Protein AF-A0A3N6ABC3-F1 (afdb_monomer)

Nearest PDB structures (foldseek):
  8gq9-assembly1_A  TM=9.127E-01  e=6.241E-22  Streptomyces sp.
  8itg-assembly1_A  TM=8.929E-01  e=2.578E-22  Streptomyces griseorubiginosus
  8ith-assembly1_A  TM=9.129E-01  e=1.146E-21  Streptomyces griseorubiginosus
  8gqb-assembly1_A  TM=9.131E-01  e=3.461E-21  Streptomyces sp.
  2qpu-assembly3_C  TM=3.290E-01  e=7.929E+00  Hordeum vulgare

Secondary structure (DSSP, 8-state):
------PPP--------------------PPPP------EEEEEEE---S--GGGTT-HHHHHHHHHHHHSSEEEEEE-SEES-TTT--S---SS-SSS--EE-HHHHHHHHHHT--EEE--STTTTTTHHHHHHHHHHHHHHTT-EEESEESSHHHHHS-EEEEETTEEEEEEEEESS--GGGB-B--BTTBPPBPEE-B--EEEEEEE-HHHHHHHHHHHHHTT----SSTTS-EEETTEEEEE-SSSEEEEEE-HHHHHHHHHHHHHHTTT-SEEEEEEE----SSSSTTSPPPHHHHHHHHHHH-

Structure (mmCIF, N/CA/C/O backbone):
data_AF-A0A3N6ABC3-F1
#
_entry.id   AF-A0A3N6ABC3-F1
#
loop_
_atom_site.group_PDB
_atom_site.id
_atom_site.type_symbol
_atom_site.label_atom_id
_atom_site.label_alt_id
_atom_site.label_comp_id
_atom_site.label_asym_id
_atom_site.label_entity_id
_atom_site.label_seq_id
_atom_site.pdbx_PDB_ins_code
_atom_site.Cartn_x
_atom_site.Cartn_y
_atom_site.Cartn_z
_atom_site.occupancy
_atom_site.B_iso_or_equiv
_atom_site.auth_seq_id
_atom_site.auth_comp_id
_atom_site.auth_asym_id
_atom_site.auth_atom_id
_atom_site.pdbx_PDB_model_num
ATOM 1 N N . MET A 1 1 ? -43.157 -60.983 -22.845 1.00 42.88 1 MET A N 1
ATOM 2 C CA . MET A 1 1 ? -42.918 -60.357 -21.527 1.00 42.88 1 MET A CA 1
ATOM 3 C C . MET A 1 1 ? -42.485 -58.918 -21.755 1.00 42.88 1 MET A C 1
ATOM 5 O O . MET A 1 1 ? -41.326 -58.662 -22.040 1.00 42.88 1 MET A O 1
ATOM 9 N N . THR A 1 2 ? -43.443 -57.999 -21.740 1.00 34.84 2 THR A N 1
ATOM 10 C CA . THR A 1 2 ? -43.264 -56.562 -21.980 1.00 34.84 2 THR A CA 1
ATOM 11 C C . THR A 1 2 ? -43.444 -55.840 -20.648 1.00 34.84 2 THR A C 1
ATOM 13 O O . THR A 1 2 ? -44.557 -55.722 -20.146 1.00 34.84 2 THR A O 1
ATOM 16 N N . THR A 1 3 ? -42.350 -55.396 -20.033 1.00 40.00 3 THR A N 1
ATOM 17 C CA . THR A 1 3 ? -42.394 -54.604 -18.796 1.00 40.00 3 THR A CA 1
ATOM 18 C C . THR A 1 3 ? -42.600 -53.131 -19.138 1.00 40.00 3 THR A C 1
ATOM 20 O O . THR A 1 3 ? -41.698 -52.488 -19.680 1.00 40.00 3 THR A O 1
ATOM 23 N N . SER A 1 4 ? -43.783 -52.594 -18.831 1.00 35.84 4 SER A N 1
ATOM 24 C CA . SER A 1 4 ? -44.064 -51.162 -18.926 1.00 35.84 4 SER A CA 1
ATOM 25 C C . SER A 1 4 ? -43.392 -50.420 -17.762 1.00 35.84 4 SER A C 1
ATOM 27 O O . SER A 1 4 ? -43.528 -50.782 -16.594 1.00 35.84 4 SER A O 1
ATOM 29 N N . ARG A 1 5 ? -42.617 -49.378 -18.081 1.00 42.47 5 ARG A N 1
ATOM 30 C CA . ARG A 1 5 ? -42.110 -48.411 -17.098 1.00 42.47 5 ARG A CA 1
ATOM 31 C C . ARG A 1 5 ? -43.159 -47.319 -16.923 1.00 42.47 5 ARG A C 1
ATOM 33 O O . ARG A 1 5 ? -43.359 -46.498 -17.815 1.00 42.47 5 ARG A O 1
ATOM 40 N N . THR A 1 6 ? -43.804 -47.294 -15.766 1.00 40.62 6 THR A N 1
ATOM 41 C CA . THR A 1 6 ? -44.653 -46.190 -15.317 1.00 40.62 6 THR A CA 1
ATOM 42 C C . THR A 1 6 ? -43.778 -44.976 -14.982 1.00 40.62 6 THR A C 1
ATOM 44 O O . THR A 1 6 ? -42.946 -45.010 -14.076 1.00 40.62 6 THR A O 1
ATOM 47 N N . ARG A 1 7 ? -43.928 -43.883 -15.742 1.00 40.91 7 ARG A N 1
ATOM 48 C CA . ARG A 1 7 ? -43.355 -42.574 -15.391 1.00 40.91 7 ARG A CA 1
ATOM 49 C C . ARG A 1 7 ? -44.193 -41.968 -14.263 1.00 40.91 7 ARG A C 1
ATOM 51 O O . ARG A 1 7 ? -45.393 -41.776 -14.435 1.00 40.91 7 ARG A O 1
ATOM 58 N N . ARG A 1 8 ? -43.571 -41.657 -13.122 1.00 38.34 8 ARG A N 1
ATOM 59 C CA . ARG A 1 8 ? -44.173 -40.780 -12.105 1.00 38.34 8 ARG A CA 1
ATOM 60 C C . ARG A 1 8 ? -44.167 -39.337 -12.632 1.00 38.34 8 ARG A C 1
ATOM 62 O O . ARG A 1 8 ? -43.145 -38.935 -13.189 1.00 38.34 8 ARG A O 1
ATOM 69 N N . PRO A 1 9 ? -45.244 -38.555 -12.465 1.00 40.12 9 PRO A N 1
ATOM 70 C CA . PRO A 1 9 ? -45.201 -37.133 -12.760 1.00 40.12 9 PRO A CA 1
ATOM 71 C C . PRO A 1 9 ? -44.413 -36.410 -11.661 1.00 40.12 9 PRO A C 1
ATOM 73 O O . PRO A 1 9 ? -44.694 -36.555 -10.471 1.00 40.12 9 PRO A O 1
ATOM 76 N N . THR A 1 10 ? -43.408 -35.644 -12.069 1.00 39.97 10 THR A N 1
ATOM 77 C CA . THR A 1 10 ? -42.725 -34.668 -11.220 1.00 39.97 10 THR A CA 1
ATOM 78 C C . THR A 1 10 ? -43.631 -33.442 -11.127 1.00 39.97 10 THR A C 1
ATOM 80 O O . THR A 1 10 ? -43.818 -32.745 -12.122 1.00 39.97 10 THR A O 1
ATOM 83 N N . TYR A 1 11 ? -44.231 -33.187 -9.965 1.00 34.94 11 TYR A N 1
ATOM 84 C CA . TYR A 1 11 ? -44.973 -31.949 -9.732 1.00 34.94 11 TYR A CA 1
ATOM 85 C C . TYR A 1 11 ? -43.972 -30.822 -9.462 1.00 34.94 11 TYR A C 1
ATOM 87 O O . TYR A 1 11 ? -43.298 -30.809 -8.434 1.00 34.94 11 TYR A O 1
ATOM 95 N N . LEU A 1 12 ? -43.848 -29.900 -10.417 1.00 36.84 12 LEU A N 1
ATOM 96 C CA . LEU A 1 12 ? -43.107 -28.655 -10.258 1.00 36.84 12 LEU A CA 1
ATOM 97 C C . LEU A 1 12 ? -43.988 -27.694 -9.446 1.00 36.84 12 LEU A C 1
ATOM 99 O O . LEU A 1 12 ? -44.991 -27.189 -9.947 1.00 36.84 12 LEU A O 1
ATOM 103 N N . LEU A 1 13 ? -43.650 -27.480 -8.175 1.00 32.41 13 LEU A N 1
ATOM 104 C CA . LEU A 1 13 ? -44.329 -26.500 -7.331 1.00 32.41 13 LEU A CA 1
ATOM 105 C C . LEU A 1 13 ? -43.805 -25.100 -7.695 1.00 32.41 13 LEU A C 1
ATOM 107 O O . LEU A 1 13 ? -42.796 -24.645 -7.161 1.00 32.41 13 LEU A O 1
ATOM 111 N N . CYS A 1 14 ? -44.462 -24.424 -8.639 1.00 34.03 14 CYS A N 1
ATOM 112 C CA . CYS A 1 14 ? -44.243 -22.999 -8.882 1.00 34.03 14 CYS A CA 1
ATOM 113 C C . CYS A 1 14 ? -44.913 -22.199 -7.760 1.00 34.03 14 CYS A C 1
ATOM 115 O O . CYS A 1 14 ? -46.123 -21.988 -7.776 1.00 34.03 14 CYS A O 1
ATOM 117 N N . LEU A 1 15 ? -44.124 -21.749 -6.783 1.00 33.53 15 LEU A N 1
ATOM 118 C CA . LEU A 1 15 ? -44.566 -20.746 -5.820 1.00 33.53 15 LEU A CA 1
ATOM 119 C C . LEU A 1 15 ? -44.601 -19.381 -6.529 1.00 33.53 15 LEU A C 1
ATOM 121 O O . LEU A 1 15 ? -43.592 -18.687 -6.633 1.00 33.53 15 LEU A O 1
ATOM 125 N N . THR A 1 16 ? -45.756 -18.997 -7.064 1.00 38.31 16 THR A N 1
ATOM 126 C CA . THR A 1 16 ? -46.010 -17.612 -7.477 1.00 38.31 16 THR A CA 1
ATOM 127 C C . THR A 1 16 ? -46.253 -16.773 -6.228 1.00 38.31 16 THR A C 1
ATOM 129 O O . THR A 1 16 ? -47.348 -16.800 -5.665 1.00 38.31 16 THR A O 1
ATOM 132 N N . LEU A 1 17 ? -45.236 -16.031 -5.780 1.00 35.69 17 LEU A N 1
ATOM 133 C CA . LEU A 1 17 ? -45.439 -14.934 -4.836 1.00 35.69 17 LEU A CA 1
ATOM 134 C C . LEU A 1 17 ? -46.227 -13.826 -5.552 1.00 35.69 17 LEU A C 1
ATOM 136 O O 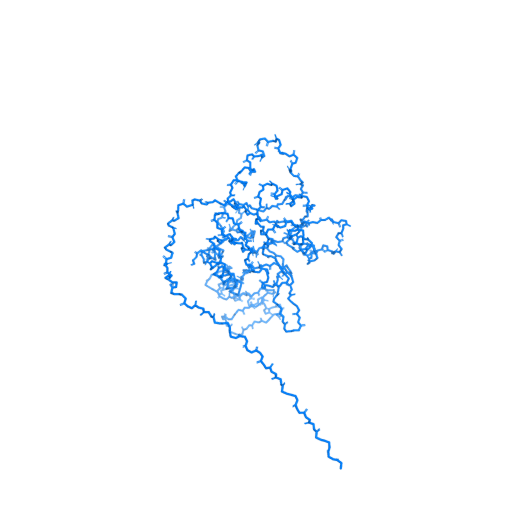. LEU A 1 17 ? -45.692 -13.118 -6.403 1.00 35.69 17 LEU A O 1
ATOM 140 N N . LEU A 1 18 ? -47.508 -13.688 -5.210 1.00 36.34 18 LEU A N 1
ATOM 141 C CA . LEU A 1 18 ? -48.300 -12.505 -5.533 1.00 36.34 18 LEU A CA 1
ATOM 142 C C . LEU A 1 18 ? -47.790 -11.334 -4.683 1.00 36.34 18 LEU A C 1
ATOM 144 O O . LEU A 1 18 ? -48.116 -11.218 -3.504 1.00 36.34 18 LEU A O 1
ATOM 148 N N . LEU A 1 19 ? -46.983 -10.465 -5.290 1.00 37.31 19 LEU A N 1
ATOM 149 C CA . LEU A 1 19 ? -46.715 -9.134 -4.755 1.00 37.31 19 LEU A CA 1
ATOM 150 C C . LEU A 1 19 ? -47.971 -8.283 -4.962 1.00 37.31 19 LEU A C 1
ATOM 152 O O . LEU A 1 19 ? -48.342 -7.961 -6.090 1.00 37.31 19 LEU A O 1
ATOM 156 N N . ILE A 1 20 ? -48.637 -7.938 -3.861 1.00 43.16 20 ILE A N 1
ATOM 157 C CA . ILE A 1 20 ? -49.685 -6.920 -3.843 1.00 43.16 20 ILE A CA 1
ATOM 158 C C . ILE A 1 20 ? -49.001 -5.595 -4.187 1.00 43.16 20 ILE A C 1
ATOM 160 O O . ILE A 1 20 ? -48.301 -5.014 -3.360 1.00 43.16 20 ILE A O 1
ATOM 164 N N . ALA A 1 21 ? -49.181 -5.134 -5.424 1.00 44.19 21 ALA A N 1
ATOM 165 C CA . ALA A 1 21 ? -48.800 -3.796 -5.847 1.00 44.19 21 ALA A CA 1
ATOM 166 C C . ALA A 1 21 ? -49.758 -2.782 -5.203 1.00 44.19 21 ALA A C 1
ATOM 168 O O . ALA A 1 21 ? -50.692 -2.287 -5.829 1.00 44.19 21 ALA A O 1
ATOM 169 N N . GLY A 1 22 ? -49.546 -2.494 -3.918 1.00 42.19 22 GLY A N 1
ATOM 170 C CA . GLY A 1 22 ? -49.958 -1.212 -3.369 1.00 42.19 22 GLY A CA 1
ATOM 171 C C . GLY A 1 22 ? -49.153 -0.139 -4.091 1.00 42.19 22 GLY A C 1
ATOM 172 O O . GLY A 1 22 ? -47.939 -0.282 -4.233 1.00 42.19 22 GLY A O 1
ATOM 173 N N . ALA A 1 23 ? -49.817 0.898 -4.597 1.00 46.44 23 ALA A N 1
ATOM 174 C CA . ALA A 1 23 ? -49.151 2.060 -5.161 1.00 46.44 23 ALA A CA 1
ATOM 175 C C . ALA A 1 23 ? -48.323 2.733 -4.056 1.00 46.44 23 ALA A C 1
ATOM 177 O O . ALA A 1 23 ? -48.806 3.601 -3.334 1.00 46.44 23 ALA A O 1
ATOM 178 N N . ILE A 1 24 ? -47.077 2.291 -3.896 1.00 47.00 24 ILE A N 1
ATOM 179 C CA . ILE A 1 24 ? -46.068 3.028 -3.156 1.00 47.00 24 ILE A CA 1
ATOM 180 C C . ILE A 1 24 ? -45.785 4.232 -4.041 1.00 47.00 24 ILE A C 1
ATOM 182 O O . ILE A 1 24 ? -45.116 4.118 -5.069 1.00 47.00 24 ILE A O 1
ATOM 186 N N . GLN A 1 25 ? -46.351 5.381 -3.678 1.00 43.16 25 GLN A N 1
ATOM 187 C CA . GLN A 1 25 ? -45.771 6.642 -4.101 1.00 43.16 25 GLN A CA 1
ATOM 188 C C . GLN A 1 25 ? -44.329 6.605 -3.609 1.00 43.16 25 GLN A C 1
ATOM 190 O O . GLN A 1 25 ? -44.064 6.711 -2.413 1.00 43.16 25 GLN A O 1
ATOM 195 N N . VAL A 1 26 ? -43.404 6.369 -4.537 1.00 44.12 26 VAL A N 1
ATOM 196 C CA . VAL A 1 26 ? -41.997 6.668 -4.324 1.00 44.12 26 VAL A CA 1
ATOM 197 C C . VAL A 1 26 ? -41.962 8.181 -4.237 1.00 44.12 26 VAL A C 1
ATOM 199 O O . VAL A 1 26 ? -41.865 8.876 -5.246 1.00 44.12 26 VAL A O 1
ATOM 202 N N . THR A 1 27 ? -42.159 8.704 -3.031 1.00 42.91 27 THR A N 1
ATOM 203 C CA . THR A 1 27 ? -41.706 10.045 -2.718 1.00 42.91 27 THR A CA 1
ATOM 204 C C . THR A 1 27 ? -40.221 9.984 -3.003 1.00 42.91 27 THR A C 1
ATOM 206 O O . THR A 1 27 ? -39.495 9.248 -2.336 1.00 42.91 27 THR A O 1
ATOM 209 N N . GLU A 1 28 ? -39.798 10.650 -4.070 1.00 46.12 28 GLU A N 1
ATOM 210 C CA . GLU A 1 28 ? -38.395 10.905 -4.330 1.00 46.12 28 GLU A CA 1
ATOM 211 C C . GLU A 1 28 ? -37.877 11.536 -3.037 1.00 46.12 28 GLU A C 1
ATOM 213 O O . GLU A 1 28 ? -38.238 12.665 -2.698 1.00 46.12 28 GLU A O 1
ATOM 218 N N . THR A 1 29 ? -37.176 10.753 -2.212 1.00 47.72 29 THR A N 1
ATOM 219 C CA . THR A 1 29 ? -36.533 11.282 -1.020 1.00 47.72 29 THR A CA 1
ATOM 220 C C . THR A 1 29 ? -35.507 12.244 -1.564 1.00 47.72 29 THR A C 1
ATOM 222 O O . THR A 1 29 ? -34.445 11.822 -2.024 1.00 47.72 29 THR A O 1
ATOM 225 N N . GLN A 1 30 ? -35.859 13.529 -1.591 1.00 47.66 30 GLN A N 1
ATOM 226 C CA . GLN A 1 30 ? -34.880 14.570 -1.815 1.00 47.66 30 GLN A CA 1
ATOM 227 C C . GLN A 1 30 ? -33.746 14.285 -0.832 1.00 47.66 30 GLN A C 1
ATOM 229 O O . GLN A 1 30 ? -34.037 14.112 0.359 1.00 47.66 30 GLN A O 1
ATOM 234 N N . PRO A 1 31 ? -32.489 14.157 -1.294 1.00 51.31 31 PRO A N 1
ATOM 235 C CA . PRO A 1 31 ? -31.385 14.005 -0.369 1.00 51.31 31 PRO A CA 1
ATOM 236 C C . PRO A 1 31 ? -31.477 15.181 0.594 1.00 51.31 31 PRO A C 1
ATOM 238 O O . PRO A 1 31 ? -31.553 16.337 0.165 1.00 51.31 31 PRO A O 1
ATOM 241 N N . ALA A 1 32 ? -31.565 14.879 1.889 1.00 48.28 32 ALA A N 1
ATOM 242 C CA . ALA A 1 32 ? -31.469 15.907 2.904 1.00 48.28 32 ALA A CA 1
ATOM 243 C C . ALA A 1 32 ? -30.216 16.728 2.577 1.00 48.28 32 ALA A C 1
ATOM 245 O O . ALA A 1 32 ? -29.139 16.162 2.378 1.00 48.28 32 ALA A O 1
ATOM 246 N N . ALA A 1 33 ? -30.366 18.047 2.445 1.00 52.66 33 ALA A N 1
ATOM 247 C CA . ALA A 1 33 ? -29.222 18.930 2.271 1.00 52.66 33 ALA A CA 1
ATOM 248 C C . ALA A 1 33 ? -28.195 18.602 3.374 1.00 52.66 33 ALA A C 1
ATOM 250 O O . ALA A 1 33 ? -28.609 18.448 4.529 1.00 52.66 33 ALA A O 1
ATOM 251 N N . PRO A 1 34 ? -26.894 18.445 3.067 1.00 49.97 34 PRO A N 1
ATOM 252 C CA . PRO A 1 34 ? -25.930 17.956 4.040 1.00 49.97 34 PRO A CA 1
ATOM 253 C C . PRO A 1 34 ? -25.715 19.024 5.115 1.00 49.97 34 PRO A C 1
ATOM 255 O O . PRO A 1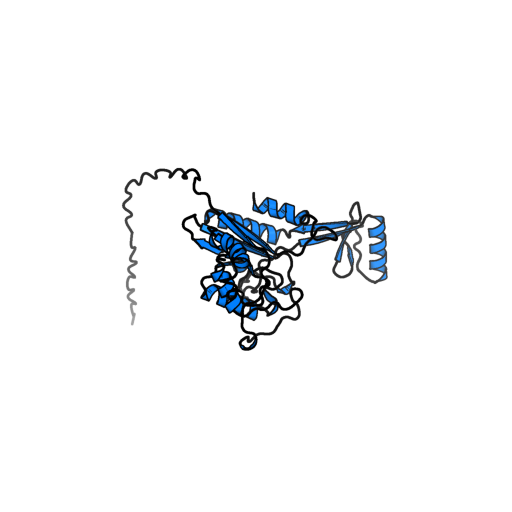 34 ? -24.923 19.947 4.963 1.00 49.97 34 PRO A O 1
ATOM 258 N N . GLN A 1 35 ? -26.462 18.907 6.209 1.00 54.97 35 GLN A N 1
ATOM 259 C CA . GLN A 1 35 ? -26.213 19.600 7.472 1.00 54.97 35 GLN A CA 1
ATOM 260 C C . GLN A 1 35 ? -25.690 18.642 8.549 1.00 54.97 35 GLN A C 1
ATOM 262 O O . GLN A 1 35 ? -25.643 18.992 9.724 1.00 54.97 35 GLN A O 1
ATOM 267 N N . SER A 1 36 ? -25.258 17.435 8.180 1.00 62.03 36 SER A N 1
ATOM 268 C CA . SER A 1 36 ? -24.397 16.638 9.046 1.00 62.03 36 SER A CA 1
ATOM 269 C C . SER A 1 36 ? -22.948 16.929 8.681 1.00 62.03 36 SER A C 1
ATOM 271 O O . SER A 1 36 ? -22.415 16.380 7.717 1.00 62.03 36 SER A O 1
ATOM 273 N N . THR A 1 37 ? -22.305 17.808 9.446 1.00 85.25 37 THR A N 1
ATOM 274 C CA . THR A 1 37 ? -20.842 17.839 9.486 1.00 85.25 37 THR A CA 1
ATOM 275 C C . THR A 1 37 ? -20.360 16.440 9.867 1.00 85.25 37 THR A C 1
ATOM 277 O O . THR A 1 37 ? -20.833 15.882 10.859 1.00 85.25 37 THR A O 1
ATOM 280 N N . TRP A 1 38 ? -19.468 15.881 9.057 1.00 92.25 38 TRP A N 1
ATOM 281 C CA . TRP A 1 38 ? -18.747 14.643 9.328 1.00 92.25 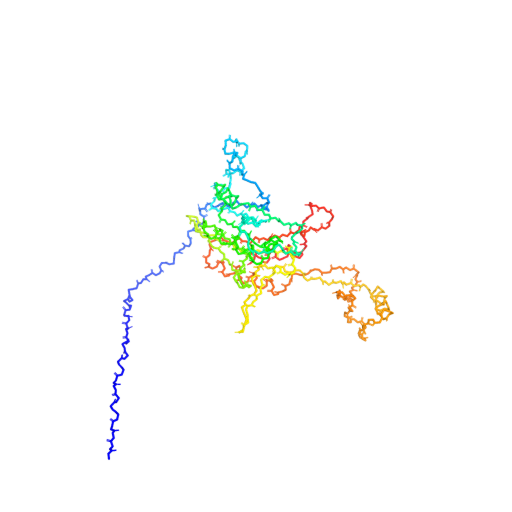38 TRP A CA 1
ATOM 282 C C . TRP A 1 38 ? -17.256 14.955 9.443 1.00 92.25 38 TRP A C 1
ATOM 284 O O . TRP A 1 38 ? -16.784 16.009 9.003 1.00 92.25 38 TRP A O 1
ATOM 294 N N . SER A 1 39 ? -16.515 14.040 10.046 1.00 96.00 39 SER A N 1
ATOM 295 C CA . SER A 1 39 ? -15.094 14.175 10.319 1.00 96.00 39 SER A CA 1
ATOM 296 C C . SER A 1 39 ? -14.371 12.856 10.080 1.00 96.00 39 SER A C 1
ATOM 298 O O . SER A 1 39 ? -14.905 11.777 10.329 1.00 96.00 39 SER A O 1
ATOM 300 N N . ILE A 1 40 ? -13.143 12.955 9.579 1.00 96.88 40 ILE A N 1
ATOM 301 C CA . ILE A 1 40 ? -12.232 11.825 9.425 1.00 96.88 40 ILE A CA 1
ATOM 302 C C . ILE A 1 40 ? -10.892 12.168 10.069 1.00 96.88 40 ILE A C 1
ATOM 304 O O . ILE A 1 40 ? -10.340 13.243 9.820 1.00 96.88 40 ILE A O 1
ATOM 308 N N . ALA A 1 41 ? -10.352 11.249 10.863 1.00 98.00 41 ALA A N 1
ATOM 309 C CA . ALA A 1 41 ? -8.956 11.287 11.275 1.00 98.00 41 ALA A CA 1
ATOM 310 C C . ALA A 1 41 ? -8.146 10.403 10.322 1.00 98.00 41 ALA A C 1
ATOM 312 O O . ALA A 1 41 ? -8.424 9.216 10.186 1.00 98.00 41 ALA A O 1
ATOM 313 N N . ALA A 1 42 ? -7.150 10.971 9.649 1.00 97.00 42 ALA A N 1
ATOM 314 C CA . ALA A 1 42 ? -6.258 10.224 8.769 1.00 97.00 42 ALA A CA 1
ATOM 315 C C . ALA A 1 42 ? -4.822 10.346 9.274 1.00 97.00 42 ALA A C 1
ATOM 317 O O . ALA A 1 42 ? -4.307 11.454 9.432 1.00 97.00 42 ALA A O 1
ATOM 318 N N . THR A 1 43 ? -4.181 9.209 9.524 1.00 96.38 43 THR A N 1
ATOM 319 C CA . THR A 1 43 ? -2.784 9.142 9.963 1.00 96.38 43 THR A CA 1
ATOM 320 C C . THR A 1 43 ? -1.925 8.428 8.930 1.00 96.38 43 THR A C 1
ATOM 322 O O . THR A 1 43 ? -2.446 7.796 8.011 1.00 96.38 43 THR A O 1
ATOM 325 N N . GLY A 1 44 ? -0.608 8.607 9.040 1.00 95.69 44 GLY A N 1
ATOM 326 C CA . GLY A 1 44 ? 0.388 7.989 8.168 1.00 95.69 44 GLY A CA 1
ATOM 327 C C . GLY A 1 44 ? 0.736 6.556 8.570 1.00 95.69 44 GLY A C 1
ATOM 328 O O . GLY A 1 44 ? -0.069 5.838 9.168 1.00 95.69 44 GLY A O 1
ATOM 329 N N . ASP A 1 45 ? 1.972 6.186 8.257 1.00 96.62 45 ASP A N 1
ATOM 330 C CA . ASP A 1 45 ? 2.554 4.870 8.503 1.00 96.62 45 ASP A CA 1
ATOM 331 C C . ASP A 1 45 ? 2.673 4.579 9.999 1.00 96.62 45 ASP A C 1
ATOM 333 O O . ASP A 1 45 ? 3.339 5.283 10.764 1.00 96.62 45 ASP A O 1
ATOM 337 N N . ALA A 1 46 ? 2.006 3.515 10.425 1.00 95.88 46 ALA A N 1
ATOM 338 C CA . ALA A 1 46 ? 2.028 3.044 11.790 1.00 95.88 46 ALA A CA 1
ATOM 339 C C . ALA A 1 46 ? 3.112 1.989 11.952 1.00 95.88 46 ALA A C 1
ATOM 341 O O . ALA A 1 46 ? 2.852 0.795 11.827 1.00 95.88 46 ALA A O 1
ATOM 342 N N . ILE A 1 47 ? 4.316 2.451 12.280 1.00 95.00 47 ILE A N 1
ATOM 343 C CA . ILE A 1 47 ? 5.454 1.609 12.670 1.00 95.00 47 ILE A CA 1
ATOM 344 C C . ILE A 1 47 ? 5.516 1.549 14.205 1.00 95.00 47 ILE A C 1
ATOM 346 O O . ILE A 1 47 ? 6.448 2.013 14.864 1.00 95.00 47 ILE A O 1
ATOM 350 N N . MET A 1 48 ? 4.439 1.047 14.808 1.00 94.50 48 MET A N 1
ATOM 351 C CA . MET A 1 48 ? 4.316 0.896 16.258 1.00 94.50 48 MET A CA 1
ATOM 352 C C . MET A 1 48 ? 4.765 -0.511 16.655 1.00 94.50 48 MET A C 1
ATOM 354 O O . MET A 1 48 ? 4.022 -1.470 16.524 1.00 94.50 48 MET A O 1
ATOM 358 N N . THR A 1 49 ? 5.985 -0.669 17.162 1.00 93.31 49 THR A N 1
ATOM 359 C CA . THR A 1 49 ? 6.508 -1.996 17.562 1.00 93.31 49 THR A CA 1
ATOM 360 C C . THR A 1 49 ? 6.320 -2.301 19.048 1.00 93.31 49 THR A C 1
ATOM 362 O O . THR A 1 49 ? 6.692 -3.369 19.536 1.00 93.31 49 THR A O 1
ATOM 365 N N . ARG A 1 50 ? 5.744 -1.356 19.799 1.00 93.44 50 ARG A N 1
ATOM 366 C CA . ARG A 1 50 ? 5.567 -1.420 21.252 1.00 93.44 50 ARG A CA 1
ATOM 367 C C . ARG A 1 50 ? 4.174 -0.946 21.630 1.00 93.44 50 ARG A C 1
ATOM 369 O O . ARG A 1 50 ? 3.640 -0.037 21.002 1.00 93.44 50 ARG A O 1
ATOM 376 N N . GLN A 1 51 ? 3.635 -1.534 22.692 1.00 95.62 51 GLN A N 1
ATOM 377 C CA . GLN A 1 51 ? 2.402 -1.055 23.301 1.00 95.62 51 GLN A CA 1
ATOM 378 C C . GLN A 1 51 ? 2.593 0.367 23.842 1.00 95.62 51 GLN A C 1
ATOM 380 O O . GLN A 1 51 ? 3.638 0.698 24.410 1.00 95.62 51 GLN A O 1
ATOM 385 N N . VAL A 1 52 ? 1.569 1.187 23.655 1.00 95.62 52 VAL A N 1
ATOM 386 C CA . VAL A 1 52 ? 1.488 2.599 24.026 1.00 95.62 52 VAL A CA 1
ATOM 387 C C . VAL A 1 52 ? 0.340 2.884 24.993 1.00 95.62 52 VAL A C 1
ATOM 389 O O . VAL A 1 52 ? 0.303 3.969 25.566 1.00 95.62 52 VAL A O 1
ATOM 392 N N . GLN A 1 53 ? -0.569 1.934 25.247 1.00 95.56 53 GLN A N 1
ATOM 393 C CA . GLN A 1 53 ? -1.675 2.156 26.188 1.00 95.56 53 GLN A CA 1
ATOM 394 C C . GLN A 1 53 ? -1.191 2.483 27.618 1.00 95.56 53 GLN A C 1
ATOM 396 O O . GLN A 1 53 ? -1.889 3.156 28.370 1.00 95.56 53 GLN A O 1
ATOM 401 N N . CYS A 1 54 ? 0.041 2.113 27.989 1.00 95.88 54 CYS A N 1
ATOM 402 C CA . CYS A 1 54 ? 0.644 2.509 29.268 1.00 95.88 54 CYS A CA 1
ATOM 403 C C . CYS A 1 54 ? 0.785 4.036 29.461 1.00 95.88 54 CYS A C 1
ATOM 405 O O . CYS A 1 54 ? 1.007 4.481 30.587 1.00 95.88 54 CYS A O 1
ATOM 407 N N . PHE A 1 55 ? 0.629 4.835 28.399 1.00 97.12 55 PHE A N 1
ATOM 408 C CA . PHE A 1 55 ? 0.616 6.300 28.438 1.00 97.12 55 PHE A CA 1
ATOM 409 C C . PHE A 1 55 ? -0.794 6.903 28.586 1.00 97.12 55 PHE A C 1
ATOM 411 O O . PHE A 1 55 ? -0.960 8.106 28.420 1.00 97.12 55 PHE A O 1
ATOM 418 N N . GLU A 1 56 ? -1.825 6.119 28.921 1.00 97.38 56 GLU A N 1
ATOM 419 C CA . GLU A 1 56 ? -3.215 6.605 29.047 1.00 97.38 56 GLU A CA 1
ATOM 420 C C . GLU A 1 56 ? -3.415 7.750 30.058 1.00 97.38 56 GLU A C 1
ATOM 422 O O . GLU A 1 56 ? -4.359 8.528 29.934 1.00 97.38 56 GLU A O 1
ATOM 427 N N . ASN A 1 57 ? -2.518 7.875 31.041 1.00 98.12 57 ASN A N 1
ATOM 428 C CA . ASN A 1 57 ? -2.543 8.943 32.043 1.00 98.12 57 ASN A CA 1
ATOM 429 C C . ASN A 1 57 ? -1.657 10.148 31.672 1.00 98.12 57 ASN A C 1
ATOM 431 O O . ASN A 1 57 ? -1.594 11.103 32.443 1.00 98.12 57 ASN A O 1
ATOM 435 N N . ASP A 1 58 ? -0.965 10.117 30.527 1.00 98.44 58 ASP A N 1
ATOM 436 C CA . ASP A 1 58 ? -0.175 11.238 30.010 1.00 98.44 58 ASP A CA 1
ATOM 437 C C . ASP A 1 58 ? -1.080 12.186 29.194 1.00 98.44 58 ASP A C 1
ATOM 439 O O . ASP A 1 58 ? -1.548 11.818 28.108 1.00 98.44 58 ASP A O 1
ATOM 443 N N . PRO A 1 59 ? -1.325 13.429 29.659 1.00 98.31 59 PRO A N 1
ATOM 444 C CA . PRO A 1 59 ? -2.187 14.372 28.952 1.00 98.31 59 PRO A CA 1
ATOM 445 C C . PRO A 1 59 ? -1.687 14.744 27.551 1.00 98.31 59 PRO A C 1
ATOM 447 O O . PRO A 1 59 ? -2.505 15.022 26.674 1.00 98.31 59 PRO A O 1
ATOM 450 N N . ALA A 1 60 ? -0.369 14.759 27.320 1.00 98.00 60 ALA A N 1
ATOM 451 C CA . ALA A 1 60 ? 0.196 15.097 26.016 1.00 98.00 60 ALA A CA 1
ATOM 452 C C . ALA A 1 60 ? -0.079 13.982 25.001 1.00 98.00 60 ALA A C 1
ATOM 454 O O . ALA A 1 60 ? -0.527 14.258 23.886 1.00 98.00 60 ALA A O 1
ATOM 455 N N . PHE A 1 61 ? 0.108 12.724 25.407 1.00 97.56 61 PHE A N 1
ATOM 456 C CA . PHE A 1 61 ? -0.231 11.569 24.578 1.00 97.56 61 PHE A CA 1
ATOM 457 C C . PHE A 1 61 ? -1.737 11.496 24.307 1.00 97.56 61 PHE A C 1
ATOM 459 O O . PHE A 1 61 ? -2.161 11.366 23.157 1.00 97.56 61 PHE A O 1
ATOM 466 N N . MET A 1 62 ? -2.566 11.677 25.338 1.00 98.38 62 MET A N 1
ATOM 467 C CA . MET A 1 62 ? -4.020 11.691 25.168 1.00 98.38 62 MET A CA 1
ATOM 468 C C . MET A 1 62 ? -4.510 12.859 24.305 1.00 98.38 62 MET A C 1
ATOM 470 O O . MET A 1 62 ? -5.530 12.725 23.629 1.00 98.38 62 MET A O 1
ATOM 474 N N . GLY A 1 63 ? -3.764 13.965 24.245 1.00 98.00 63 GLY A N 1
ATOM 475 C CA . GLY A 1 63 ? -3.991 15.047 23.288 1.00 98.00 63 GLY A CA 1
ATOM 476 C C . GLY A 1 63 ? -3.867 14.610 21.822 1.00 98.00 63 GLY A C 1
ATOM 477 O O . GLY A 1 63 ? -4.604 15.126 20.985 1.00 98.00 63 GLY A O 1
ATOM 478 N N . LEU A 1 64 ? -3.003 13.633 21.513 1.00 95.75 64 LEU A N 1
ATOM 479 C CA . LEU A 1 64 ? -2.879 13.027 20.177 1.00 95.75 64 LEU A CA 1
ATOM 480 C C . LEU A 1 64 ? -3.989 12.005 19.900 1.00 95.75 64 LEU A C 1
ATOM 482 O O . LEU A 1 64 ? -4.475 11.911 18.776 1.00 95.75 64 LEU A O 1
ATOM 486 N N . VAL A 1 65 ? -4.406 11.254 20.923 1.00 98.25 65 VAL A N 1
ATOM 487 C CA . VAL A 1 65 ? -5.468 10.235 20.820 1.00 98.25 65 VAL A CA 1
ATOM 488 C C . VAL A 1 65 ? -6.853 10.867 20.658 1.00 98.25 65 VAL A C 1
ATOM 490 O O . VAL A 1 65 ? -7.692 10.360 19.918 1.00 98.25 65 VAL A O 1
ATOM 493 N N . LYS A 1 66 ? -7.106 11.992 21.332 1.00 98.31 66 LYS A N 1
ATOM 494 C CA . LYS A 1 66 ? -8.395 12.696 21.328 1.00 98.31 66 LYS A CA 1
ATOM 495 C C . LYS A 1 66 ? -8.970 12.953 19.921 1.00 98.31 66 LYS A C 1
ATOM 497 O O . LYS A 1 66 ? -10.099 12.526 19.700 1.00 98.31 66 LYS A O 1
ATOM 502 N N . PRO A 1 67 ? -8.254 13.576 18.961 1.00 98.06 67 PRO A N 1
ATOM 503 C CA . PRO A 1 67 ? -8.800 13.813 17.621 1.00 98.06 67 PRO A CA 1
ATOM 504 C C . PRO A 1 67 ? -9.076 12.529 16.827 1.00 98.06 67 PRO A C 1
ATOM 506 O O . PRO A 1 67 ? -9.930 12.551 15.949 1.00 98.06 67 PRO A O 1
ATOM 509 N N . ILE A 1 68 ? -8.386 11.421 17.129 1.00 98.44 68 ILE A N 1
ATOM 510 C CA . ILE A 1 68 ? -8.654 10.115 16.507 1.00 98.44 68 ILE A CA 1
ATOM 511 C C . ILE A 1 68 ? -10.009 9.595 16.995 1.00 98.44 68 ILE A C 1
ATOM 513 O O . ILE A 1 68 ? -10.864 9.267 16.183 1.00 98.44 68 ILE A O 1
ATOM 517 N N . ARG A 1 69 ? -10.237 9.604 18.316 1.00 98.00 69 ARG A N 1
ATOM 518 C CA . ARG A 1 69 ? -11.493 9.137 18.931 1.00 98.00 69 ARG A CA 1
ATOM 519 C C . ARG A 1 69 ? -12.708 10.008 18.632 1.00 98.00 69 ARG A C 1
ATOM 521 O O . ARG A 1 69 ? -13.828 9.516 18.690 1.00 98.00 69 ARG A O 1
ATOM 528 N N . GLU A 1 70 ? -12.504 11.308 18.438 1.00 97.19 70 GLU A N 1
ATOM 529 C CA . GLU A 1 70 ? -13.594 12.257 18.183 1.00 97.19 70 GLU A CA 1
ATOM 530 C C . GLU A 1 70 ? -14.042 12.270 16.716 1.00 97.19 70 GLU A C 1
ATOM 532 O O . GLU A 1 70 ? -15.096 12.835 16.427 1.00 97.19 70 GLU A O 1
ATOM 537 N N . ALA A 1 71 ? -13.268 11.672 15.803 1.00 97.62 71 ALA A N 1
ATOM 538 C CA . ALA A 1 71 ? -13.654 11.566 14.404 1.00 97.62 71 ALA A CA 1
ATOM 539 C C . ALA A 1 71 ? -14.779 10.541 14.202 1.00 97.62 71 ALA A C 1
ATOM 541 O O . ALA A 1 71 ? -14.871 9.549 14.920 1.00 97.62 71 ALA A O 1
ATOM 542 N N . ASP A 1 72 ? -15.618 10.752 13.185 1.00 97.19 72 ASP A N 1
ATOM 543 C CA . ASP A 1 72 ? -16.682 9.798 12.846 1.00 97.19 72 ASP A CA 1
ATOM 544 C C . ASP A 1 72 ? -16.121 8.517 12.201 1.00 97.19 72 ASP A C 1
ATOM 546 O O . ASP A 1 72 ? -16.764 7.473 12.253 1.00 97.19 72 ASP A O 1
ATOM 550 N N . ALA A 1 73 ? -14.929 8.600 11.603 1.00 97.50 73 ALA A N 1
ATOM 551 C CA . ALA A 1 73 ? -14.115 7.460 11.199 1.00 97.50 73 ALA A CA 1
ATOM 552 C C . ALA A 1 73 ? -12.624 7.809 11.302 1.00 97.50 73 ALA A C 1
ATOM 554 O O . ALA A 1 73 ? -12.210 8.918 10.943 1.00 97.50 73 ALA A O 1
ATOM 555 N N . ALA A 1 74 ? -11.796 6.856 11.718 1.00 98.44 74 ALA A N 1
ATOM 556 C CA . ALA A 1 74 ? -10.347 7.020 11.749 1.00 98.44 74 ALA A CA 1
ATOM 557 C C . ALA A 1 74 ? -9.622 5.958 10.915 1.00 98.44 74 ALA A C 1
ATOM 559 O O . ALA A 1 74 ? -9.840 4.755 11.072 1.00 98.44 74 ALA A O 1
ATOM 560 N N . VAL A 1 75 ? -8.723 6.412 10.037 1.00 98.62 75 VAL A N 1
ATOM 561 C CA . VAL A 1 75 ? -7.926 5.572 9.138 1.00 98.62 75 VAL A CA 1
ATOM 562 C C . VAL A 1 75 ? -6.434 5.668 9.442 1.00 98.62 75 VAL A C 1
ATOM 564 O O . VAL A 1 75 ? -5.906 6.756 9.678 1.00 98.62 75 VAL A O 1
ATOM 567 N N . ILE A 1 76 ? -5.759 4.521 9.386 1.00 98.50 76 ILE A N 1
ATOM 568 C CA . ILE A 1 76 ? -4.320 4.367 9.619 1.00 98.50 76 ILE A CA 1
ATOM 569 C C . ILE A 1 76 ? -3.681 3.465 8.559 1.00 98.50 76 ILE A C 1
ATOM 571 O O . ILE A 1 76 ? -4.319 2.533 8.057 1.00 98.50 76 ILE A O 1
ATOM 575 N N . ASN A 1 77 ? -2.414 3.718 8.218 1.00 98.56 77 ASN A N 1
ATOM 576 C CA . ASN A 1 77 ? -1.631 2.795 7.402 1.00 98.56 77 ASN A CA 1
ATOM 577 C C . ASN A 1 77 ? -0.901 1.789 8.292 1.00 98.56 77 ASN A C 1
ATOM 579 O O . ASN A 1 77 ? 0.027 2.152 9.007 1.00 98.56 77 ASN A O 1
ATOM 583 N N . LEU A 1 78 ? -1.316 0.525 8.263 1.00 98.38 78 LEU A N 1
ATOM 584 C CA . LEU A 1 78 ? -0.685 -0.535 9.038 1.00 98.38 78 LEU A CA 1
ATOM 585 C C . LEU A 1 78 ? 0.573 -1.023 8.313 1.00 98.38 78 LEU A C 1
ATOM 587 O O . LEU A 1 78 ? 0.518 -1.884 7.434 1.00 98.38 78 LEU A O 1
ATOM 591 N N . GLU A 1 79 ? 1.719 -0.476 8.702 1.00 97.31 79 GLU A N 1
ATOM 592 C CA . GLU A 1 79 ? 3.014 -0.757 8.079 1.00 97.31 79 GLU A CA 1
ATOM 593 C C . GLU A 1 79 ? 3.840 -1.775 8.869 1.00 97.31 79 GLU A C 1
ATOM 595 O O . GLU A 1 79 ? 5.038 -1.635 9.073 1.00 97.31 79 GLU A O 1
ATOM 600 N N . LEU A 1 80 ? 3.176 -2.814 9.365 1.00 95.88 80 LEU A N 1
ATOM 601 C CA . LEU A 1 80 ? 3.819 -3.886 10.113 1.00 95.88 80 LEU A CA 1
ATOM 602 C C . LEU A 1 80 ? 2.956 -5.141 10.120 1.00 95.88 80 LEU A C 1
ATOM 604 O O . LEU A 1 80 ? 1.735 -5.087 9.960 1.00 95.88 80 LEU A O 1
ATOM 608 N N . ALA A 1 81 ? 3.594 -6.287 10.327 1.00 97.62 81 ALA A N 1
ATOM 609 C CA . ALA A 1 81 ? 2.891 -7.517 10.646 1.00 97.62 81 ALA A CA 1
ATOM 610 C C . ALA A 1 81 ? 2.455 -7.547 12.123 1.00 97.62 81 ALA A C 1
ATOM 612 O O . ALA A 1 81 ? 3.166 -7.053 13.000 1.00 97.62 81 ALA A O 1
ATOM 613 N N . LEU A 1 82 ? 1.308 -8.174 12.405 1.00 98.00 82 LEU A N 1
ATOM 614 C CA . LEU A 1 82 ? 0.750 -8.329 13.754 1.00 98.00 82 LEU A CA 1
ATOM 615 C C . LEU A 1 82 ? 0.619 -9.804 14.127 1.00 98.00 82 LEU A C 1
ATOM 617 O O . LEU A 1 82 ? -0.441 -10.408 13.969 1.00 98.00 82 LEU A O 1
ATOM 621 N N . PHE A 1 83 ? 1.696 -10.391 14.643 1.00 97.50 83 PHE A N 1
ATOM 622 C CA . PHE A 1 83 ? 1.675 -11.746 15.190 1.00 97.50 83 PHE A CA 1
ATOM 623 C C . PHE A 1 83 ? 2.855 -11.997 16.133 1.00 97.50 83 PHE A C 1
ATOM 625 O O . PH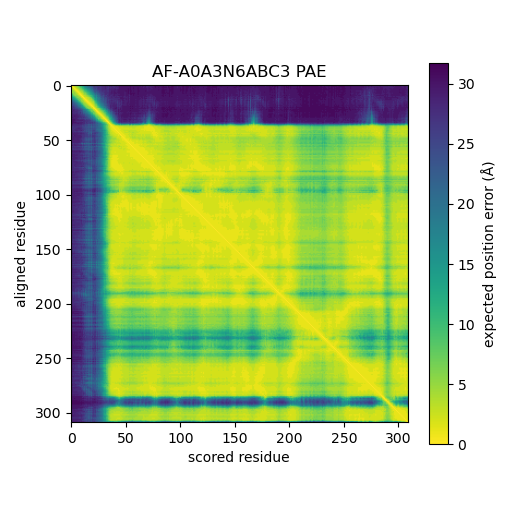E A 1 83 ? 3.815 -11.232 16.216 1.00 97.50 83 PHE A O 1
ATOM 632 N N . ARG A 1 84 ? 2.794 -13.109 16.867 1.00 96.19 84 ARG A N 1
ATOM 633 C CA . ARG A 1 84 ? 3.871 -13.543 17.759 1.00 96.19 84 ARG A CA 1
ATOM 634 C C . ARG A 1 84 ? 4.872 -14.399 16.997 1.00 96.19 84 ARG A C 1
ATOM 636 O O . ARG A 1 84 ? 4.537 -15.485 16.529 1.00 96.19 84 ARG A O 1
ATOM 643 N N . LEU A 1 85 ? 6.119 -13.938 16.907 1.00 94.19 85 LEU A N 1
ATOM 644 C CA . LEU A 1 85 ? 7.153 -14.628 16.129 1.00 94.19 85 LEU A CA 1
ATOM 645 C C . LEU A 1 85 ? 7.383 -16.081 16.583 1.00 94.19 85 LEU A C 1
ATOM 647 O O . LEU A 1 85 ? 7.619 -16.948 15.753 1.00 94.19 85 LEU A O 1
ATOM 651 N N . TRP A 1 86 ? 7.274 -16.368 17.884 1.00 94.69 86 TRP A N 1
ATOM 652 C CA . TRP A 1 86 ? 7.439 -17.726 18.428 1.00 94.69 86 TRP A CA 1
ATOM 653 C C . TRP A 1 86 ? 6.267 -18.673 18.108 1.00 94.69 86 TRP A C 1
ATOM 655 O O . TRP A 1 86 ? 6.412 -19.893 18.194 1.00 94.69 86 TRP A O 1
ATOM 665 N N . GLU A 1 87 ? 5.105 -18.138 17.728 1.00 95.19 87 GLU A N 1
ATOM 666 C CA . GLU A 1 87 ? 3.940 -18.915 17.285 1.00 95.19 87 GLU A CA 1
ATOM 667 C C . GLU A 1 87 ? 3.916 -19.098 15.764 1.00 95.19 87 GLU A C 1
ATOM 669 O O . GLU A 1 87 ? 3.388 -20.103 15.280 1.00 95.19 87 GLU A O 1
ATOM 674 N N . PHE A 1 88 ? 4.542 -18.177 15.027 1.00 97.00 88 PHE A N 1
ATOM 675 C CA . PHE A 1 88 ? 4.570 -18.145 13.571 1.00 97.00 88 PHE A CA 1
ATOM 676 C C . PHE A 1 88 ? 5.166 -19.419 12.954 1.00 97.00 88 PHE A C 1
ATOM 678 O O . PHE A 1 88 ? 6.163 -19.965 13.430 1.00 97.00 88 PHE A O 1
ATOM 685 N N . LYS A 1 89 ? 4.528 -19.913 11.885 1.00 96.19 89 LYS A N 1
ATOM 686 C CA . LYS A 1 89 ? 4.887 -21.176 11.209 1.00 96.19 89 LYS A CA 1
ATOM 687 C C . LYS A 1 89 ? 5.439 -20.998 9.795 1.00 96.19 89 LYS A C 1
ATOM 689 O O . LYS A 1 89 ? 5.749 -21.994 9.149 1.00 96.19 89 LYS A O 1
ATOM 694 N N . GLY A 1 90 ? 5.528 -19.762 9.311 1.00 95.69 90 GLY A N 1
ATOM 695 C CA . GLY A 1 90 ? 6.138 -19.454 8.023 1.00 95.69 90 GLY A CA 1
ATOM 696 C C . GLY A 1 90 ? 7.608 -19.070 8.159 1.00 95.69 90 GLY A C 1
ATOM 697 O O . GLY A 1 90 ? 8.241 -19.266 9.197 1.00 95.69 90 GLY A O 1
ATOM 698 N N . TYR A 1 91 ? 8.132 -18.470 7.096 1.00 94.94 91 TYR A N 1
ATOM 699 C CA . TYR A 1 91 ? 9.492 -17.952 7.045 1.00 94.94 91 TYR A CA 1
ATOM 700 C C . TYR A 1 91 ? 9.462 -16.471 6.659 1.00 94.94 91 TYR A C 1
ATOM 702 O O . TYR A 1 91 ? 8.631 -16.085 5.830 1.00 94.94 91 TYR A O 1
ATOM 710 N N . PRO A 1 92 ? 10.358 -15.639 7.217 1.00 95.56 92 PRO A N 1
ATOM 711 C CA . PRO A 1 92 ? 10.593 -14.314 6.663 1.00 95.56 92 PRO A CA 1
ATOM 712 C C . PRO A 1 92 ? 10.996 -14.440 5.189 1.00 95.56 92 PRO A C 1
ATOM 714 O O . PRO A 1 92 ? 11.782 -15.316 4.817 1.00 95.56 92 PRO A O 1
ATOM 717 N N . GLN A 1 93 ? 10.446 -13.578 4.340 1.00 94.38 93 GLN A N 1
ATOM 718 C CA . GLN A 1 93 ? 10.858 -13.471 2.946 1.00 94.38 93 GLN A CA 1
ATOM 719 C C . GLN A 1 93 ? 12.246 -12.852 2.863 1.00 94.38 93 GLN A C 1
ATOM 721 O O . GLN A 1 93 ? 12.604 -11.990 3.661 1.00 94.38 93 GLN A O 1
ATOM 726 N N . VAL A 1 94 ? 13.019 -13.279 1.864 1.00 92.50 94 VAL A N 1
ATOM 727 C CA . VAL A 1 94 ? 14.324 -12.675 1.557 1.00 92.50 94 VAL A CA 1
ATOM 728 C C . VAL A 1 94 ? 14.144 -11.260 0.999 1.00 92.50 94 VAL A C 1
ATOM 730 O O . VAL A 1 94 ? 14.923 -10.369 1.322 1.00 92.50 94 VAL A O 1
ATOM 733 N N . GLU A 1 95 ? 13.109 -11.051 0.182 1.00 91.12 95 GLU A N 1
ATOM 734 C CA . GLU A 1 95 ? 12.674 -9.721 -0.248 1.00 91.12 95 GLU A CA 1
ATOM 735 C C . GLU A 1 95 ? 11.747 -9.120 0.814 1.00 91.12 95 GLU A C 1
ATOM 737 O O . GLU A 1 95 ? 10.728 -9.721 1.149 1.00 91.12 95 GLU A O 1
ATOM 742 N N . ASN A 1 96 ? 12.079 -7.928 1.307 1.00 90.00 96 ASN A N 1
ATOM 743 C CA . ASN A 1 96 ? 11.319 -7.220 2.336 1.00 90.00 96 ASN A CA 1
ATOM 744 C C . ASN A 1 96 ? 11.189 -5.722 2.013 1.00 90.00 96 ASN A C 1
ATOM 746 O O . ASN A 1 96 ? 11.809 -5.224 1.066 1.00 90.00 96 ASN A O 1
ATOM 750 N N . GLY A 1 97 ? 10.377 -5.011 2.794 1.00 81.75 97 GLY A N 1
ATOM 751 C CA . GLY A 1 97 ? 10.123 -3.577 2.636 1.00 81.75 97 GLY A CA 1
ATOM 752 C C . GLY A 1 97 ? 11.289 -2.642 2.996 1.00 81.75 97 GLY A C 1
ATOM 753 O O . GLY A 1 97 ? 11.159 -1.434 2.815 1.00 81.75 97 GLY A O 1
ATOM 754 N N . GLY A 1 98 ? 12.427 -3.165 3.458 1.00 88.38 98 GLY A N 1
ATOM 755 C CA . GLY A 1 98 ? 13.588 -2.416 3.963 1.00 88.38 98 GLY A CA 1
ATOM 756 C C . GLY A 1 98 ? 14.115 -2.986 5.286 1.00 88.38 98 GLY A C 1
ATOM 757 O O . GLY A 1 98 ? 15.304 -2.889 5.587 1.00 88.38 98 GLY A O 1
ATOM 758 N N . ASN A 1 99 ? 13.233 -3.630 6.042 1.00 91.12 99 ASN A N 1
ATOM 759 C CA . ASN A 1 99 ? 13.477 -4.469 7.212 1.00 91.12 99 ASN A CA 1
ATOM 760 C C . ASN A 1 99 ? 12.290 -5.455 7.343 1.00 91.12 99 ASN A C 1
ATOM 762 O O . ASN A 1 99 ? 11.508 -5.574 6.404 1.00 91.12 99 ASN A O 1
ATOM 766 N N . TRP A 1 100 ? 12.170 -6.163 8.471 1.00 94.31 100 TRP A N 1
ATOM 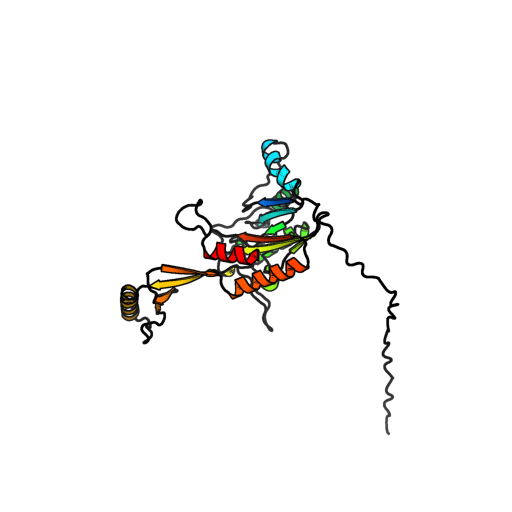767 C CA . TRP A 1 100 ? 11.015 -7.019 8.767 1.00 94.31 100 TRP A CA 1
ATOM 768 C C . TRP A 1 100 ? 10.172 -6.416 9.890 1.00 94.31 100 TRP A C 1
ATOM 770 O O . TRP A 1 100 ? 10.367 -6.768 11.060 1.00 94.31 100 TRP A O 1
ATOM 780 N N . GLU A 1 101 ? 9.247 -5.522 9.540 1.00 95.88 101 GLU A N 1
ATOM 781 C CA . GLU A 1 101 ? 8.409 -4.841 10.530 1.00 95.88 101 GLU A CA 1
ATOM 782 C C . GLU A 1 101 ? 7.414 -5.810 11.175 1.00 95.88 101 GLU A C 1
ATOM 784 O O . GLU A 1 101 ? 6.567 -6.425 10.518 1.00 95.88 101 GLU A O 1
ATOM 789 N N . LEU A 1 102 ? 7.516 -5.952 12.496 1.00 96.75 102 LEU A N 1
ATOM 790 C CA . LEU A 1 102 ? 6.690 -6.854 13.288 1.00 96.75 102 LEU A CA 1
ATOM 791 C C . LEU A 1 102 ? 6.378 -6.231 14.642 1.00 96.75 102 LEU A C 1
ATOM 793 O O . LEU A 1 102 ? 7.274 -5.772 15.353 1.00 96.75 102 LEU A O 1
ATOM 797 N N . ALA A 1 103 ? 5.115 -6.312 15.035 1.00 97.38 103 ALA A N 1
ATOM 798 C CA . ALA A 1 103 ? 4.674 -5.992 16.378 1.00 97.38 103 ALA A CA 1
ATOM 799 C C . ALA A 1 103 ? 3.826 -7.136 16.950 1.00 97.38 103 ALA A C 1
ATOM 801 O O . ALA A 1 103 ? 3.231 -7.919 16.199 1.00 97.38 103 ALA A O 1
ATOM 802 N N . PRO A 1 104 ? 3.755 -7.263 18.285 1.00 96.31 104 PRO A N 1
ATOM 803 C CA . PRO A 1 104 ? 2.843 -8.216 18.888 1.00 96.31 104 PRO A CA 1
ATOM 804 C C . PRO A 1 104 ? 1.380 -7.785 18.642 1.00 96.31 104 PRO A C 1
ATOM 806 O O . PRO A 1 104 ? 1.114 -6.586 18.508 1.00 96.31 104 PRO A O 1
ATOM 809 N N . PRO A 1 105 ? 0.413 -8.725 18.626 1.00 97.00 105 PRO A N 1
ATOM 810 C CA . PRO A 1 105 ? -1.003 -8.425 18.383 1.00 97.00 105 PRO A CA 1
ATOM 811 C C . PRO A 1 105 ? -1.588 -7.342 19.297 1.00 97.00 105 PRO A C 1
ATOM 813 O O . PRO A 1 105 ? -2.480 -6.600 18.891 1.00 97.00 105 PRO A O 1
ATOM 816 N N . GLU A 1 106 ? -1.059 -7.203 20.516 1.00 97.00 106 GLU A N 1
ATOM 817 C CA . GLU A 1 106 ? -1.475 -6.164 21.459 1.00 97.00 106 GLU A CA 1
ATOM 818 C C . GLU A 1 106 ? -1.331 -4.750 20.895 1.00 97.00 106 GLU A C 1
ATOM 820 O O . GLU A 1 106 ? -2.134 -3.889 21.229 1.00 97.00 106 GLU A O 1
ATOM 825 N N . VAL A 1 107 ? -0.378 -4.496 19.996 1.00 97.44 107 VAL A N 1
ATOM 826 C CA . VAL A 1 107 ? -0.285 -3.175 19.366 1.00 97.44 107 VAL A CA 1
ATOM 827 C C . VAL A 1 107 ? -1.508 -2.877 18.494 1.00 97.44 107 VAL A C 1
ATOM 829 O O . VAL A 1 107 ? -1.991 -1.747 18.477 1.00 97.44 107 VAL A O 1
ATOM 832 N N . GLY A 1 108 ? -2.061 -3.876 17.806 1.00 97.38 108 GLY A N 1
ATOM 833 C CA . GLY A 1 108 ? -3.313 -3.696 17.074 1.00 97.38 108 GLY A CA 1
ATOM 834 C C . GLY A 1 108 ? -4.494 -3.388 18.002 1.00 97.38 108 GLY A C 1
ATOM 835 O O . GLY A 1 108 ? -5.375 -2.606 17.642 1.00 97.38 108 GLY A O 1
ATOM 836 N N . LEU A 1 109 ? -4.488 -3.940 19.223 1.00 97.88 109 LEU A N 1
ATOM 837 C CA . LEU A 1 109 ? -5.469 -3.600 20.261 1.00 97.88 109 LEU A CA 1
ATOM 838 C C . LEU A 1 109 ? -5.276 -2.173 20.780 1.00 97.88 109 LEU A C 1
ATOM 840 O O . LEU A 1 109 ? -6.264 -1.474 20.987 1.00 97.88 109 LEU A O 1
ATOM 844 N N . ASP A 1 110 ? -4.034 -1.716 20.922 1.00 98.12 110 ASP A N 1
ATOM 845 C CA . ASP A 1 110 ? -3.736 -0.332 21.283 1.00 98.12 110 ASP A CA 1
ATOM 846 C C . ASP A 1 110 ? -4.220 0.637 20.196 1.00 98.12 110 ASP A C 1
ATOM 848 O O . ASP A 1 110 ? -4.860 1.634 20.516 1.00 98.12 110 ASP A O 1
ATOM 852 N N . MET A 1 111 ? -4.008 0.331 18.909 1.00 98.00 111 MET A N 1
ATOM 853 C CA . MET A 1 111 ? -4.549 1.133 17.799 1.00 98.00 111 MET A CA 1
ATOM 854 C C . MET A 1 111 ? -6.084 1.193 17.846 1.00 98.00 111 MET A C 1
ATOM 856 O O . MET A 1 111 ? -6.673 2.267 17.714 1.00 98.00 111 MET A O 1
ATOM 860 N N . LYS A 1 112 ? -6.741 0.059 18.110 1.00 97.81 112 LYS A N 1
ATOM 861 C CA . LYS A 1 112 ? -8.193 0.015 18.321 1.00 97.81 112 LYS A CA 1
ATOM 862 C C . LYS A 1 112 ? -8.615 0.879 19.513 1.00 97.81 112 LYS A C 1
ATOM 864 O O . LYS A 1 112 ? -9.566 1.645 19.418 1.00 97.81 112 LYS A O 1
ATOM 869 N N . TRP A 1 113 ? -7.899 0.795 20.633 1.00 98.06 113 TRP A N 1
ATOM 870 C CA . TRP A 1 113 ? -8.142 1.613 21.825 1.00 98.06 113 TRP A CA 1
ATOM 871 C C . TRP A 1 113 ? -7.918 3.111 21.560 1.00 98.06 113 TRP A C 1
ATOM 873 O O . TRP A 1 113 ? -8.642 3.949 22.108 1.00 98.06 113 TRP A O 1
ATOM 883 N N . MET A 1 114 ? -6.962 3.474 20.702 1.00 98.12 114 MET A N 1
ATOM 884 C CA . MET A 1 114 ? -6.761 4.853 20.245 1.00 98.12 114 MET A CA 1
ATOM 885 C C . MET A 1 114 ? -7.928 5.365 19.390 1.00 98.12 114 MET A C 1
ATOM 887 O O . MET A 1 114 ? -8.092 6.576 19.292 1.00 98.12 114 MET A O 1
ATOM 891 N N . GLY A 1 115 ? -8.757 4.474 18.840 1.00 97.94 115 GLY A N 1
ATOM 892 C CA . GLY A 1 115 ? -9.957 4.810 18.077 1.00 97.94 115 GLY A CA 1
ATOM 893 C C . GLY A 1 115 ? -9.825 4.622 16.569 1.00 97.94 115 GLY A C 1
ATOM 894 O O . GLY A 1 115 ? -10.606 5.219 15.849 1.00 97.94 115 GLY A O 1
ATOM 895 N N . PHE A 1 116 ? -8.846 3.853 16.077 1.00 98.44 116 PHE A N 1
ATOM 896 C CA . PHE A 1 116 ? -8.746 3.547 14.646 1.00 98.44 116 PHE A CA 1
ATOM 897 C C . PHE A 1 116 ? -9.761 2.480 14.217 1.00 98.44 116 PHE A C 1
ATOM 899 O O . PHE A 1 116 ? -9.859 1.421 14.837 1.00 98.44 116 PHE A O 1
ATOM 906 N N . ASP A 1 117 ? -10.460 2.744 13.112 1.00 97.69 117 ASP A N 1
ATOM 907 C CA . ASP A 1 117 ? -11.519 1.881 12.574 1.00 97.69 117 ASP A CA 1
ATOM 908 C C . ASP A 1 117 ? -11.082 1.158 11.292 1.00 97.69 117 ASP A C 1
ATOM 910 O O . ASP A 1 117 ? -11.414 -0.009 11.063 1.00 97.69 117 ASP A O 1
ATOM 914 N N . LEU A 1 118 ? -10.338 1.877 10.447 1.00 98.56 118 LEU A N 1
ATOM 915 C CA . LEU A 1 118 ? -9.997 1.519 9.074 1.00 98.56 118 LEU A CA 1
ATOM 916 C C . LEU A 1 118 ? -8.474 1.386 8.915 1.00 98.56 118 LEU A C 1
ATOM 918 O O . LEU A 1 118 ? -7.722 2.309 9.220 1.00 98.56 118 LEU A O 1
ATOM 922 N N . TYR A 1 119 ? -8.011 0.263 8.373 1.00 98.75 119 TYR A N 1
ATOM 923 C CA . TYR A 1 119 ? -6.591 -0.074 8.267 1.00 98.75 119 TYR A CA 1
ATOM 924 C C . TYR A 1 119 ? -6.214 -0.328 6.805 1.00 98.75 119 TYR A C 1
ATOM 926 O O . TYR A 1 119 ? -6.664 -1.304 6.196 1.00 98.75 119 TYR A O 1
ATOM 934 N N . ASN A 1 120 ? -5.367 0.522 6.219 1.00 98.75 120 ASN A N 1
ATOM 935 C CA . ASN A 1 120 ? -4.697 0.146 4.975 1.00 98.75 120 ASN A CA 1
ATOM 936 C C . ASN A 1 120 ? -3.602 -0.869 5.303 1.00 98.75 120 ASN A C 1
ATOM 938 O O . ASN A 1 120 ? -2.710 -0.570 6.086 1.00 98.75 120 ASN A O 1
ATOM 942 N N . TYR A 1 121 ? -3.660 -2.048 4.690 1.00 98.56 121 TYR A N 1
ATOM 943 C CA . TYR A 1 121 ? -2.637 -3.086 4.816 1.00 98.56 121 TYR A CA 1
ATOM 944 C C . TYR A 1 121 ? -1.955 -3.393 3.475 1.00 98.56 121 TYR A C 1
ATOM 946 O O . TYR A 1 121 ? -1.277 -4.407 3.331 1.00 98.56 121 TYR A O 1
ATOM 954 N N . ALA A 1 122 ? -2.116 -2.517 2.474 1.00 98.38 122 ALA A N 1
ATOM 955 C CA . ALA A 1 122 ? -1.242 -2.482 1.307 1.00 98.38 122 ALA A CA 1
ATOM 956 C C . ALA A 1 122 ? -0.047 -1.564 1.586 1.00 98.38 122 ALA A C 1
ATOM 958 O O . ALA A 1 122 ? -0.156 -0.347 1.430 1.00 98.38 122 ALA A O 1
ATOM 959 N N . THR A 1 123 ? 1.095 -2.153 1.929 1.00 97.88 123 THR A N 1
ATOM 960 C CA . THR A 1 123 ? 2.372 -1.475 2.182 1.00 97.88 123 THR A CA 1
ATOM 961 C C . THR A 1 123 ? 3.527 -2.287 1.595 1.00 97.88 123 THR A C 1
ATOM 963 O O . THR A 1 123 ? 3.364 -3.427 1.159 1.00 97.88 123 THR A O 1
ATOM 966 N N . ASN A 1 124 ? 4.727 -1.725 1.584 1.00 96.75 124 ASN A N 1
ATOM 967 C CA . ASN A 1 124 ? 5.952 -2.477 1.307 1.00 96.75 124 ASN A CA 1
ATOM 968 C C . ASN A 1 124 ? 6.195 -3.641 2.295 1.00 96.75 124 ASN A C 1
ATOM 970 O O . ASN A 1 124 ? 6.853 -4.603 1.907 1.00 96.75 124 ASN A O 1
ATOM 974 N N . HIS A 1 125 ? 5.634 -3.582 3.508 1.00 97.81 125 HIS A N 1
ATOM 975 C CA . HIS A 1 125 ? 5.811 -4.576 4.575 1.00 97.81 125 HIS A CA 1
ATOM 976 C C . HIS A 1 125 ? 4.717 -5.664 4.631 1.00 97.81 125 HIS A C 1
ATOM 978 O O . HIS A 1 125 ? 4.843 -6.630 5.386 1.00 97.81 125 HIS A O 1
ATOM 984 N N . THR A 1 126 ? 3.665 -5.586 3.798 1.00 97.94 126 THR A N 1
ATOM 985 C CA . THR A 1 126 ? 2.526 -6.535 3.807 1.00 97.94 126 THR A CA 1
ATOM 986 C C . THR A 1 126 ? 2.943 -8.008 3.750 1.00 97.94 126 THR A C 1
ATOM 988 O O . THR A 1 126 ? 2.265 -8.867 4.309 1.00 97.94 126 THR A O 1
ATOM 991 N N . THR A 1 127 ? 4.032 -8.331 3.046 1.00 97.12 127 THR A N 1
ATOM 992 C CA . THR A 1 127 ? 4.472 -9.718 2.822 1.00 97.12 127 THR A CA 1
ATOM 993 C C . THR A 1 127 ? 5.890 -9.995 3.309 1.00 97.12 127 THR A C 1
ATOM 995 O O . THR A 1 127 ? 6.508 -10.945 2.831 1.00 97.12 127 THR A O 1
ATOM 998 N N . ASP A 1 128 ? 6.420 -9.204 4.243 1.00 96.88 128 ASP A N 1
ATOM 999 C CA . ASP A 1 128 ? 7.763 -9.409 4.811 1.00 96.88 128 ASP A CA 1
ATOM 1000 C C . ASP A 1 128 ? 7.953 -10.808 5.396 1.00 96.88 128 ASP A C 1
ATOM 1002 O O . ASP A 1 128 ? 9.022 -11.404 5.300 1.00 96.88 128 ASP A O 1
ATOM 1006 N N . TYR A 1 129 ? 6.887 -11.360 5.970 1.00 97.44 129 TYR A N 1
ATOM 1007 C CA . TYR A 1 129 ? 6.833 -12.715 6.511 1.00 97.44 129 TYR A CA 1
ATOM 1008 C C . TYR A 1 129 ? 6.050 -13.666 5.600 1.00 97.44 129 TYR A C 1
ATOM 1010 O O . TYR A 1 129 ? 5.404 -14.612 6.045 1.00 97.44 129 TYR A O 1
ATOM 1018 N N . GLY A 1 130 ? 6.078 -13.395 4.298 1.00 96.69 130 GLY A N 1
ATOM 1019 C CA . GLY A 1 130 ? 5.396 -14.190 3.290 1.00 96.69 130 GLY A CA 1
ATOM 1020 C C . GLY A 1 130 ? 3.883 -14.029 3.319 1.00 96.69 130 GLY A C 1
ATOM 1021 O O . GLY A 1 130 ? 3.324 -13.150 3.977 1.00 96.69 130 GLY A O 1
ATOM 1022 N N . VAL A 1 131 ? 3.214 -14.900 2.566 1.00 96.88 131 VAL A N 1
ATOM 1023 C CA . VAL A 1 131 ? 1.746 -14.957 2.547 1.00 96.88 131 VAL A CA 1
ATOM 1024 C C . VAL A 1 131 ? 1.227 -15.407 3.910 1.00 96.88 131 VAL A C 1
ATOM 1026 O O . VAL A 1 131 ? 0.173 -14.961 4.343 1.00 96.88 131 VAL A O 1
ATOM 1029 N N . GLU A 1 132 ? 1.979 -16.259 4.598 1.00 97.75 132 GLU A N 1
ATOM 1030 C CA . GLU A 1 132 ? 1.672 -16.758 5.927 1.00 97.75 132 GLU A CA 1
ATOM 1031 C C . GLU A 1 132 ? 1.563 -15.605 6.929 1.00 97.75 132 GLU A C 1
ATOM 1033 O O . GLU A 1 132 ? 0.536 -15.483 7.587 1.00 97.75 132 GLU A O 1
ATOM 1038 N N . GLY A 1 133 ? 2.562 -14.717 7.007 1.00 98.00 133 GLY A N 1
ATOM 1039 C CA . GLY A 1 133 ? 2.533 -13.581 7.934 1.00 98.00 133 GLY A CA 1
ATOM 1040 C C . GLY A 1 133 ? 1.477 -12.528 7.585 1.00 98.00 133 GLY A C 1
ATOM 1041 O O . GLY A 1 133 ? 0.830 -11.980 8.481 1.00 98.00 133 GLY A O 1
ATOM 1042 N N . MET A 1 134 ? 1.243 -12.302 6.287 1.00 98.38 134 MET A N 1
ATOM 1043 C CA . MET A 1 134 ? 0.133 -11.472 5.807 1.00 98.38 134 MET A CA 1
ATOM 1044 C C . MET A 1 134 ? -1.211 -12.021 6.307 1.00 98.38 134 MET A C 1
ATOM 1046 O O . MET A 1 134 ? -2.036 -11.282 6.840 1.00 98.38 134 MET A O 1
ATOM 1050 N N . VAL A 1 135 ? -1.421 -13.334 6.168 1.00 98.38 135 VAL A N 1
ATOM 1051 C CA . VAL A 1 135 ? -2.650 -14.013 6.594 1.00 98.38 135 VAL A CA 1
ATOM 1052 C C . VAL A 1 135 ? -2.798 -14.014 8.115 1.00 98.38 135 VAL A C 1
ATOM 1054 O O . VAL A 1 135 ? -3.915 -13.830 8.587 1.00 98.38 135 VAL A O 1
ATOM 1057 N N . GLU A 1 136 ? -1.722 -14.185 8.889 1.00 98.50 136 GLU A N 1
ATOM 1058 C CA . GLU A 1 136 ? -1.784 -14.063 10.356 1.00 98.50 136 GLU A CA 1
ATOM 1059 C C . GLU A 1 136 ? -2.258 -12.667 10.781 1.00 98.50 136 GLU A C 1
ATOM 1061 O O . GLU A 1 136 ? -3.171 -12.544 11.599 1.00 98.50 136 GLU A O 1
ATOM 1066 N N . THR A 1 137 ? -1.728 -11.617 10.149 1.00 98.56 137 THR A N 1
ATOM 1067 C CA . THR A 1 137 ? -2.150 -10.234 10.415 1.00 98.56 137 THR A CA 1
ATOM 1068 C C . THR A 1 137 ? -3.614 -10.011 10.034 1.00 98.56 137 THR A C 1
ATOM 1070 O O . THR A 1 137 ? -4.389 -9.504 10.842 1.00 98.56 137 THR A O 1
ATOM 1073 N N . MET A 1 138 ? -4.033 -10.450 8.842 1.00 98.75 138 MET A N 1
ATOM 1074 C CA . MET A 1 138 ? -5.432 -10.341 8.407 1.00 98.75 138 MET A CA 1
ATOM 1075 C C . MET A 1 138 ? -6.387 -11.092 9.345 1.00 98.75 138 MET A C 1
ATOM 1077 O O . MET A 1 138 ? -7.410 -10.541 9.739 1.00 98.75 138 MET A O 1
ATOM 1081 N N . ARG A 1 139 ? -6.035 -12.316 9.765 1.00 98.50 139 ARG A N 1
ATOM 1082 C CA . ARG A 1 139 ? -6.826 -13.100 10.730 1.00 98.50 139 ARG A CA 1
ATOM 1083 C C . ARG A 1 139 ? -6.953 -12.392 12.068 1.00 98.50 139 ARG A C 1
ATOM 1085 O O . ARG A 1 139 ? -8.031 -12.411 12.659 1.00 98.50 139 ARG A O 1
ATOM 1092 N N . PHE A 1 140 ? -5.869 -11.792 12.555 1.00 98.44 140 PHE A N 1
ATOM 1093 C CA . PHE A 1 140 ? -5.914 -11.003 13.776 1.00 98.44 140 PHE A CA 1
ATOM 1094 C C . PHE A 1 140 ? -6.887 -9.825 13.625 1.00 98.44 140 PHE A C 1
ATOM 1096 O O . PHE A 1 140 ? -7.799 -9.700 14.442 1.00 98.44 140 PHE A O 1
ATOM 1103 N N . LEU A 1 141 ? -6.757 -9.020 12.565 1.00 98.38 141 LEU A N 1
ATOM 1104 C CA . LEU A 1 141 ? -7.637 -7.872 12.311 1.00 98.38 141 LEU A CA 1
ATOM 1105 C C . LEU A 1 141 ? -9.111 -8.303 12.207 1.00 98.38 141 LEU A C 1
ATOM 1107 O O . LEU A 1 141 ? -9.964 -7.729 12.888 1.00 98.38 141 LEU A O 1
ATOM 1111 N N . ASP A 1 142 ? -9.390 -9.378 11.464 1.00 98.25 142 ASP A N 1
ATOM 1112 C CA . ASP A 1 142 ? -10.726 -9.975 11.353 1.00 98.25 142 ASP A CA 1
ATOM 1113 C C . ASP A 1 142 ? -11.268 -10.408 12.726 1.00 98.25 142 ASP A C 1
ATOM 1115 O O . ASP A 1 142 ? -12.409 -10.103 13.070 1.00 98.25 142 ASP A O 1
ATOM 1119 N N . SER A 1 143 ? -10.445 -11.062 13.559 1.00 98.00 143 SER A N 1
ATOM 1120 C CA . SER A 1 143 ? -10.850 -11.515 14.902 1.00 98.00 143 SER A CA 1
ATOM 1121 C C . SER A 1 143 ? -11.229 -10.369 15.844 1.00 98.00 143 SER A C 1
ATOM 1123 O O . SER A 1 143 ? -11.978 -10.571 16.800 1.00 98.00 143 SER A O 1
ATOM 1125 N N . GLN A 1 144 ? -10.714 -9.167 15.576 1.00 97.69 144 GLN A N 1
ATOM 1126 C CA . GLN A 1 144 ? -10.973 -7.962 16.357 1.00 97.69 144 GLN A CA 1
ATOM 1127 C C . GLN A 1 144 ? -12.066 -7.074 15.751 1.00 97.69 144 GLN A C 1
ATOM 1129 O O . GLN A 1 144 ? -12.368 -6.026 16.333 1.00 97.69 144 GLN A O 1
ATOM 1134 N N . ASN A 1 145 ? -12.684 -7.497 14.640 1.00 94.75 145 ASN A N 1
ATOM 1135 C CA . ASN A 1 145 ? -13.611 -6.703 13.829 1.00 94.75 145 ASN A CA 1
ATOM 1136 C C . ASN A 1 145 ? -13.001 -5.364 13.373 1.00 94.75 145 ASN A C 1
ATOM 1138 O O . ASN A 1 145 ? -13.686 -4.345 13.352 1.00 94.75 145 ASN A O 1
ATOM 1142 N N . LEU A 1 146 ? -11.705 -5.358 13.053 1.00 96.44 146 LEU A N 1
ATOM 1143 C CA . LEU A 1 146 ? -11.009 -4.194 12.511 1.00 96.44 146 LEU A CA 1
ATOM 1144 C C . LEU A 1 146 ? -11.089 -4.234 10.990 1.00 96.44 146 LEU A C 1
ATOM 1146 O O . LEU A 1 146 ? -10.713 -5.228 10.368 1.00 96.44 146 LEU A O 1
ATOM 1150 N N . VAL A 1 147 ? -11.594 -3.165 10.378 1.00 98.38 147 VAL A N 1
ATOM 1151 C CA . VAL A 1 147 ? -11.804 -3.134 8.931 1.00 98.38 147 VAL A CA 1
ATOM 1152 C C . VAL A 1 147 ? -10.464 -2.898 8.246 1.00 98.38 147 VAL A C 1
ATOM 1154 O O . VAL A 1 147 ? -9.874 -1.831 8.378 1.00 98.38 147 VAL A O 1
ATOM 1157 N N . HIS A 1 148 ? -9.985 -3.872 7.473 1.00 98.69 148 HIS A N 1
ATOM 1158 C CA . HIS A 1 148 ? -8.719 -3.767 6.743 1.00 98.69 148 HIS A CA 1
ATOM 1159 C C . HIS A 1 148 ? -8.900 -3.955 5.243 1.00 98.69 148 HIS A C 1
ATOM 1161 O O . HIS A 1 148 ? -9.715 -4.770 4.807 1.00 98.69 148 HIS A O 1
ATOM 1167 N N . ALA A 1 149 ? -8.146 -3.186 4.455 1.00 98.75 149 ALA A N 1
ATOM 1168 C CA . ALA A 1 149 ? -8.188 -3.188 2.994 1.00 98.75 149 ALA A CA 1
ATOM 1169 C C . ALA A 1 149 ? -6.784 -3.216 2.378 1.00 98.75 149 ALA A C 1
ATOM 1171 O O . ALA A 1 149 ? -5.790 -2.907 3.030 1.00 98.75 149 ALA A O 1
ATOM 1172 N N . GLY A 1 150 ? -6.708 -3.532 1.084 1.00 98.56 150 GLY A N 1
ATOM 1173 C CA . GLY A 1 150 ? -5.464 -3.462 0.319 1.00 98.56 150 GLY A CA 1
ATOM 1174 C C . GLY A 1 150 ? -4.647 -4.756 0.285 1.00 98.56 150 GLY A C 1
ATOM 1175 O O . GLY A 1 150 ? -3.710 -4.842 -0.502 1.00 98.56 150 GLY A O 1
ATOM 1176 N N . ALA A 1 151 ? -5.026 -5.787 1.039 1.00 98.62 151 ALA A N 1
ATOM 1177 C CA . ALA A 1 151 ? -4.456 -7.131 0.956 1.00 98.62 151 ALA A CA 1
ATOM 1178 C C . ALA A 1 151 ? -5.567 -8.183 0.815 1.00 98.62 151 ALA A C 1
ATOM 1180 O O . ALA A 1 151 ? -6.696 -7.973 1.259 1.00 98.62 151 ALA A O 1
ATOM 1181 N N . GLY A 1 152 ? -5.274 -9.307 0.161 1.00 98.38 152 GLY A N 1
ATOM 1182 C CA . GLY A 1 152 ? -6.265 -10.359 -0.073 1.00 98.38 152 GLY A CA 1
ATOM 1183 C C . GLY A 1 152 ? -5.676 -11.634 -0.662 1.00 98.38 152 GLY A C 1
ATOM 1184 O O . GLY A 1 152 ? -4.505 -11.673 -1.042 1.00 98.38 152 GLY A O 1
ATOM 1185 N N . MET A 1 153 ? -6.494 -12.685 -0.775 1.00 98.19 153 MET A N 1
ATOM 1186 C CA . MET A 1 153 ? -6.071 -13.981 -1.327 1.00 98.19 153 MET A CA 1
ATOM 1187 C C . MET A 1 153 ? -6.014 -13.987 -2.859 1.00 98.19 153 MET A C 1
ATOM 1189 O O . MET A 1 153 ? -5.448 -14.898 -3.466 1.00 98.19 153 MET A O 1
ATOM 1193 N N . THR A 1 154 ? -6.576 -12.958 -3.493 1.00 98.00 154 THR A N 1
ATOM 1194 C CA . THR A 1 154 ? -6.560 -12.729 -4.940 1.00 98.00 154 THR A CA 1
ATOM 1195 C C . THR A 1 154 ? -6.407 -11.239 -5.247 1.00 98.00 154 THR A C 1
ATOM 1197 O O . THR A 1 154 ? -6.640 -10.392 -4.384 1.00 98.00 154 THR A O 1
ATOM 1200 N N . ALA A 1 155 ? -6.059 -10.895 -6.491 1.00 97.44 155 ALA A N 1
ATOM 1201 C CA . ALA A 1 155 ? -6.024 -9.494 -6.928 1.00 97.44 155 ALA A CA 1
ATOM 1202 C C . ALA A 1 155 ? -7.392 -8.797 -6.823 1.00 97.44 155 ALA A C 1
ATOM 1204 O O . ALA A 1 155 ? -7.442 -7.614 -6.486 1.00 97.44 155 ALA A O 1
ATOM 1205 N N . GLY A 1 156 ? -8.486 -9.527 -7.060 1.00 96.94 156 GLY A N 1
ATOM 1206 C CA . GLY A 1 156 ? -9.842 -9.032 -6.836 1.00 96.94 156 GLY A CA 1
ATOM 1207 C C . GLY A 1 156 ? -10.096 -8.687 -5.370 1.00 96.94 156 GLY A C 1
ATOM 1208 O O . GLY A 1 156 ? -10.490 -7.565 -5.080 1.00 96.94 156 GLY A O 1
ATOM 1209 N N . GLU A 1 157 ? -9.816 -9.614 -4.449 1.00 97.88 157 GLU A N 1
ATOM 1210 C CA . GLU A 1 157 ? -10.002 -9.395 -3.005 1.00 97.88 157 GLU A CA 1
ATOM 1211 C C . GLU A 1 157 ? -9.143 -8.250 -2.468 1.00 97.88 157 GLU A C 1
ATOM 1213 O O . GLU A 1 157 ? -9.650 -7.399 -1.743 1.00 97.88 157 GLU A O 1
ATOM 1218 N N . ALA A 1 158 ? -7.864 -8.191 -2.854 1.00 98.62 158 ALA A N 1
ATOM 1219 C CA . ALA A 1 158 ? -6.967 -7.130 -2.408 1.00 98.62 158 ALA A CA 1
ATOM 1220 C C . ALA A 1 158 ? -7.442 -5.742 -2.871 1.00 98.62 158 ALA A C 1
ATOM 1222 O O . ALA A 1 158 ? -7.254 -4.755 -2.163 1.00 98.62 158 ALA A O 1
ATOM 1223 N N . ALA A 1 159 ? -8.060 -5.658 -4.055 1.00 98.31 159 ALA A N 1
ATOM 1224 C CA . ALA A 1 159 ? -8.538 -4.407 -4.639 1.00 98.31 159 ALA A CA 1
ATOM 1225 C C . ALA A 1 159 ? -9.947 -3.987 -4.188 1.00 98.31 159 ALA A C 1
ATOM 1227 O O . ALA A 1 159 ? -10.392 -2.895 -4.551 1.00 98.31 159 ALA A O 1
ATOM 1228 N N . GLN A 1 160 ? -10.664 -4.836 -3.448 1.00 97.31 160 GLN A N 1
ATOM 1229 C CA . GLN A 1 160 ? -12.019 -4.533 -3.000 1.00 97.31 160 GLN A CA 1
ATOM 1230 C C . GLN A 1 160 ? -12.037 -3.415 -1.960 1.00 97.31 160 GLN A C 1
ATOM 1232 O O . GLN A 1 160 ? -11.209 -3.365 -1.052 1.00 97.31 160 GLN A O 1
ATOM 1237 N N . ALA A 1 161 ? -13.056 -2.563 -2.067 1.00 98.44 161 ALA A N 1
ATOM 1238 C CA . ALA A 1 161 ? -13.405 -1.646 -1.000 1.00 98.44 161 ALA A CA 1
ATOM 1239 C C . ALA A 1 161 ? -13.931 -2.411 0.220 1.00 98.44 161 ALA A C 1
ATOM 1241 O O . ALA A 1 161 ? -14.647 -3.411 0.089 1.00 98.44 161 ALA A O 1
ATOM 1242 N N . LYS A 1 162 ? -13.587 -1.915 1.403 1.00 98.50 162 LYS A N 1
ATOM 1243 C CA . LYS A 1 162 ? -14.004 -2.456 2.699 1.00 98.50 162 LYS A CA 1
ATOM 1244 C C . LYS A 1 162 ? -14.764 -1.379 3.444 1.00 98.50 162 LYS A C 1
ATOM 1246 O O . LYS A 1 162 ? -14.423 -0.210 3.315 1.00 98.50 162 LYS A O 1
ATOM 1251 N N . TYR A 1 163 ? -15.816 -1.756 4.154 1.00 98.44 163 TYR A N 1
ATOM 1252 C CA . TYR A 1 163 ? -16.820 -0.801 4.607 1.00 98.44 163 TYR A CA 1
ATOM 1253 C C . TYR A 1 163 ? -16.888 -0.736 6.126 1.00 98.44 163 TYR A C 1
ATOM 1255 O O . TYR A 1 163 ? -16.787 -1.763 6.793 1.00 98.44 163 TYR A O 1
ATOM 1263 N N . PHE A 1 164 ? -17.103 0.470 6.633 1.00 98.06 164 PHE A N 1
ATOM 1264 C CA . PHE A 1 164 ? -17.314 0.777 8.036 1.00 98.06 164 PHE A CA 1
ATOM 1265 C C . PHE A 1 164 ? -18.602 1.592 8.176 1.00 98.06 164 PHE A C 1
ATOM 1267 O O . PHE A 1 164 ? -18.794 2.587 7.477 1.00 98.06 164 PHE A O 1
ATOM 1274 N N . GLU A 1 165 ? -19.506 1.122 9.031 1.00 96.88 165 GLU A N 1
ATOM 1275 C CA . GLU A 1 165 ? -20.833 1.711 9.226 1.00 96.88 165 GLU A CA 1
ATOM 1276 C C . GLU A 1 165 ? -20.819 2.647 10.433 1.00 96.88 165 GLU A C 1
ATOM 1278 O O . GLU A 1 165 ? -20.387 2.252 11.517 1.00 96.88 165 GLU A O 1
ATOM 1283 N N . THR A 1 166 ? -21.349 3.860 10.273 1.00 95.06 166 THR A N 1
ATOM 1284 C CA . THR A 1 166 ? -21.469 4.833 11.365 1.00 95.06 166 THR A CA 1
ATOM 1285 C C . THR A 1 166 ? -22.836 5.509 11.332 1.00 95.06 166 THR A C 1
ATOM 1287 O O . THR A 1 166 ? -23.589 5.421 10.362 1.00 95.06 166 THR A O 1
ATOM 1290 N N . ASN A 1 167 ? -23.177 6.235 12.396 1.00 91.75 167 ASN A N 1
ATOM 1291 C CA . ASN A 1 167 ? -24.380 7.071 12.410 1.00 91.75 167 ASN A CA 1
ATOM 1292 C C . ASN A 1 167 ? -24.269 8.314 11.498 1.00 91.75 167 ASN A C 1
ATOM 1294 O O . ASN A 1 167 ? -25.250 9.047 11.362 1.00 91.75 167 ASN A O 1
ATOM 1298 N N . ARG A 1 168 ? -23.099 8.562 10.892 1.00 93.69 168 ARG A N 1
ATOM 1299 C CA . ARG A 1 168 ? -22.860 9.607 9.884 1.00 93.69 168 ARG A CA 1
ATOM 1300 C C . ARG A 1 168 ? -22.850 9.086 8.454 1.00 93.69 168 ARG A C 1
ATOM 1302 O O . ARG A 1 168 ? -22.658 9.880 7.541 1.00 93.69 168 ARG A O 1
ATOM 1309 N N . GLY A 1 169 ? -23.078 7.792 8.268 1.00 94.44 169 GLY A N 1
ATOM 1310 C CA . GLY A 1 169 ? -23.069 7.144 6.968 1.00 94.44 169 GLY A CA 1
ATOM 1311 C C . GLY A 1 169 ? -22.012 6.055 6.885 1.00 94.44 169 GLY A C 1
ATOM 1312 O O . GLY A 1 169 ? -21.324 5.715 7.850 1.00 94.44 169 GLY A O 1
ATOM 1313 N N . ARG A 1 170 ? -21.905 5.487 5.695 1.00 97.31 170 ARG A N 1
ATOM 1314 C CA . ARG A 1 170 ? -20.999 4.391 5.401 1.00 97.31 170 ARG A CA 1
ATOM 1315 C C . ARG A 1 170 ? -19.704 4.915 4.800 1.00 97.31 170 ARG A C 1
ATOM 1317 O O . ARG A 1 170 ? -19.711 5.566 3.754 1.00 97.31 170 ARG A O 1
ATOM 1324 N N . PHE A 1 171 ? -18.586 4.549 5.411 1.00 98.12 171 PHE A N 1
ATOM 1325 C CA . PHE A 1 171 ? -17.244 4.824 4.910 1.00 98.12 171 PHE A CA 1
ATOM 1326 C C . PHE A 1 171 ? -16.703 3.595 4.180 1.00 98.12 171 PHE A C 1
ATOM 1328 O O . PHE A 1 171 ? -16.811 2.474 4.670 1.00 98.12 171 PHE A O 1
ATOM 1335 N N . ALA A 1 172 ? -16.102 3.791 3.011 1.00 98.50 172 ALA A N 1
ATOM 1336 C CA . ALA A 1 172 ? -15.401 2.760 2.260 1.00 98.50 172 ALA A CA 1
ATOM 1337 C C . ALA A 1 172 ? -13.899 3.050 2.229 1.00 98.50 172 ALA A C 1
ATOM 1339 O O . ALA A 1 172 ? -13.503 4.167 1.918 1.00 98.50 172 ALA A O 1
ATOM 1340 N N . LEU A 1 173 ? -13.063 2.044 2.469 1.00 98.81 173 LEU A N 1
ATOM 1341 C CA . LEU A 1 173 ? -11.613 2.107 2.315 1.00 98.81 173 LEU A CA 1
ATOM 1342 C C . LEU A 1 173 ? -11.161 1.248 1.133 1.00 98.81 173 LEU A C 1
ATOM 1344 O O . LEU A 1 173 ? -11.460 0.055 1.071 1.00 98.81 173 LEU A O 1
ATOM 1348 N N . ILE A 1 174 ? -10.383 1.845 0.233 1.00 98.75 174 ILE A N 1
ATOM 1349 C CA . ILE A 1 174 ? -9.611 1.155 -0.803 1.00 98.75 174 ILE A CA 1
ATOM 1350 C C . ILE A 1 174 ? -8.131 1.394 -0.511 1.00 98.75 174 ILE A C 1
ATOM 1352 O O . ILE A 1 174 ? -7.629 2.506 -0.668 1.00 98.75 174 ILE A O 1
ATOM 1356 N N . GLY A 1 175 ? -7.445 0.335 -0.091 1.00 98.31 175 GLY A N 1
ATOM 1357 C CA . GLY A 1 175 ? -6.013 0.348 0.183 1.00 98.31 175 GLY A CA 1
ATOM 1358 C C . GLY A 1 175 ? -5.175 0.006 -1.046 1.00 98.31 175 GLY A C 1
ATOM 1359 O O . GLY A 1 175 ? -5.550 -0.884 -1.818 1.00 98.31 175 GLY A O 1
ATOM 1360 N N . LEU A 1 176 ? -4.049 0.691 -1.247 1.00 97.88 176 LEU A N 1
ATOM 1361 C CA . LEU A 1 176 ? -3.072 0.366 -2.287 1.00 97.88 176 LEU A CA 1
ATOM 1362 C C . LEU A 1 176 ? -1.636 0.726 -1.881 1.00 97.88 176 LEU A C 1
ATOM 1364 O O . LEU A 1 176 ? -1.412 1.623 -1.073 1.00 97.88 176 LEU A O 1
ATOM 1368 N N . ALA A 1 177 ? -0.660 0.060 -2.500 1.00 97.81 177 ALA A N 1
ATOM 1369 C CA . ALA A 1 177 ? 0.759 0.378 -2.347 1.00 97.81 177 ALA A CA 1
ATOM 1370 C C . ALA A 1 177 ? 1.401 0.654 -3.702 1.00 97.81 177 ALA A C 1
ATOM 1372 O O . ALA A 1 177 ? 1.182 -0.081 -4.669 1.00 97.81 177 ALA A O 1
ATOM 1373 N N . LYS A 1 178 ? 2.245 1.680 -3.759 1.00 95.12 178 LYS A N 1
ATOM 1374 C CA . LYS A 1 178 ? 3.143 1.952 -4.885 1.00 95.12 178 LYS A CA 1
ATOM 1375 C C . LYS A 1 178 ? 4.561 1.450 -4.614 1.00 95.12 178 LYS A C 1
ATOM 1377 O O . LYS A 1 178 ? 5.233 0.983 -5.534 1.00 95.12 178 LYS A O 1
ATOM 1382 N N . SER A 1 179 ? 5.020 1.566 -3.372 1.00 94.00 179 SER A N 1
ATOM 1383 C CA . SER A 1 179 ? 6.298 1.015 -2.922 1.00 94.00 179 SER A CA 1
ATOM 1384 C C . SER A 1 179 ? 6.069 -0.385 -2.375 1.00 94.00 179 SER A C 1
ATOM 1386 O O . SER A 1 179 ? 5.315 -0.550 -1.426 1.00 94.00 179 SER A O 1
ATOM 1388 N N . PHE A 1 180 ? 6.657 -1.392 -3.020 1.00 95.19 180 PHE A N 1
ATOM 1389 C CA . PHE A 1 180 ? 6.533 -2.799 -2.636 1.00 95.19 180 PHE A CA 1
ATOM 1390 C C . PHE A 1 180 ? 7.576 -3.659 -3.357 1.00 95.19 180 PHE A C 1
ATOM 1392 O O . PHE A 1 180 ? 8.103 -3.264 -4.404 1.00 95.19 180 PHE A O 1
ATOM 1399 N N . THR A 1 181 ? 7.831 -4.866 -2.845 1.00 93.81 181 THR A N 1
ATOM 1400 C CA . THR A 1 181 ? 8.665 -5.854 -3.542 1.00 93.81 181 THR A CA 1
ATOM 1401 C C . THR A 1 181 ? 7.848 -6.599 -4.607 1.00 93.81 181 THR A C 1
ATOM 1403 O O . THR A 1 181 ? 6.641 -6.811 -4.443 1.00 93.81 181 THR A O 1
ATOM 1406 N N . PRO A 1 182 ? 8.442 -7.002 -5.748 1.00 92.44 182 PRO A N 1
ATOM 1407 C CA . PRO A 1 182 ? 7.685 -7.540 -6.882 1.00 92.44 182 PRO A CA 1
ATOM 1408 C C . PRO A 1 182 ? 6.759 -8.715 -6.547 1.00 92.44 182 PRO A C 1
ATOM 1410 O O . PRO A 1 182 ? 5.697 -8.839 -7.177 1.00 92.44 182 PRO A O 1
ATOM 1413 N N . MET A 1 183 ? 7.156 -9.553 -5.582 1.00 93.88 183 MET A N 1
ATOM 1414 C CA . MET A 1 183 ? 6.404 -10.724 -5.135 1.00 93.88 183 MET A CA 1
ATOM 1415 C C . MET A 1 183 ? 5.309 -10.415 -4.106 1.00 93.88 183 MET A C 1
ATOM 1417 O O . MET A 1 183 ? 4.463 -11.283 -3.886 1.00 93.88 183 MET A O 1
ATOM 1421 N N . SER A 1 184 ? 5.219 -9.199 -3.559 1.00 96.56 184 SER A N 1
ATOM 1422 C CA . SER A 1 184 ? 4.105 -8.799 -2.683 1.00 96.56 184 SER A CA 1
ATOM 1423 C C . SER A 1 184 ? 2.769 -8.683 -3.412 1.00 96.56 184 SER A C 1
ATOM 1425 O O . SER A 1 184 ? 1.719 -8.693 -2.781 1.00 96.56 184 SER A O 1
ATOM 1427 N N . ARG A 1 185 ? 2.774 -8.553 -4.742 1.00 97.44 185 ARG A N 1
ATOM 1428 C CA . ARG A 1 185 ? 1.563 -8.277 -5.529 1.00 97.44 185 ARG A CA 1
ATOM 1429 C C . ARG A 1 185 ? 0.572 -9.438 -5.510 1.00 97.44 185 ARG A C 1
ATOM 1431 O O . ARG A 1 185 ? 0.934 -10.576 -5.822 1.00 97.44 185 ARG A O 1
ATOM 1438 N N . ALA A 1 186 ? -0.696 -9.109 -5.282 1.00 98.19 186 ALA A N 1
ATOM 1439 C CA . ALA A 1 186 ? -1.796 -10.033 -5.503 1.00 98.19 186 ALA A CA 1
ATOM 1440 C C . ALA A 1 186 ? -1.969 -10.356 -6.998 1.00 98.19 186 ALA A C 1
ATOM 1442 O O . ALA A 1 186 ? -1.747 -9.514 -7.876 1.00 98.19 186 ALA A O 1
ATOM 1443 N N . GLY A 1 187 ? -2.385 -11.587 -7.295 1.00 97.12 187 GLY A N 1
ATOM 1444 C CA . GLY A 1 187 ? -2.599 -12.085 -8.654 1.00 97.12 187 GLY A CA 1
ATOM 1445 C C . GLY A 1 187 ? -4.006 -12.633 -8.863 1.00 97.12 187 GLY A C 1
ATOM 1446 O O . GLY A 1 187 ? -4.604 -13.202 -7.949 1.00 97.12 187 GLY A O 1
ATOM 1447 N N . GLU A 1 188 ? -4.528 -12.476 -10.079 1.00 95.44 188 GLU A N 1
ATOM 1448 C CA . GLU A 1 188 ? -5.829 -13.034 -10.462 1.00 95.44 188 GLU A CA 1
ATOM 1449 C C . GLU A 1 188 ? -5.786 -14.569 -10.514 1.00 95.44 188 GLU A C 1
ATOM 1451 O O . GLU A 1 188 ? -4.781 -15.129 -10.975 1.00 95.44 188 GLU A O 1
ATOM 1456 N N . PRO A 1 189 ? -6.862 -15.262 -10.102 1.00 95.88 189 PRO A N 1
ATOM 1457 C CA . PRO A 1 189 ? -7.010 -16.688 -10.367 1.00 95.88 189 PRO A CA 1
ATOM 1458 C C . PRO A 1 189 ? -7.108 -16.968 -11.873 1.00 95.88 189 PRO A C 1
ATOM 1460 O O . PRO A 1 189 ? -7.459 -16.102 -12.679 1.00 95.88 189 PRO A O 1
ATOM 1463 N N . ARG A 1 190 ? -6.834 -18.215 -12.257 1.00 94.44 190 ARG A N 1
ATOM 1464 C CA . ARG A 1 190 ? -7.166 -18.767 -13.581 1.00 94.44 190 ARG A CA 1
ATOM 1465 C C . ARG A 1 190 ? -8.070 -19.985 -13.403 1.00 94.44 190 ARG A C 1
ATOM 1467 O O . ARG A 1 190 ? -8.287 -20.431 -12.283 1.00 94.44 190 ARG A O 1
ATOM 1474 N N . SER A 1 191 ? -8.572 -20.544 -14.502 1.00 94.56 191 SER A N 1
ATOM 1475 C CA . SER A 1 191 ? -9.471 -21.709 -14.482 1.00 94.56 191 SER A CA 1
ATOM 1476 C C . SER A 1 191 ? -8.943 -22.892 -13.662 1.00 94.56 191 SER A C 1
ATOM 1478 O O . SER A 1 191 ? -9.727 -23.590 -13.031 1.00 94.56 191 SER A O 1
ATOM 1480 N N . GLU A 1 192 ? -7.628 -23.106 -13.652 1.00 95.50 192 GLU A N 1
ATOM 1481 C CA . GLU A 1 192 ? -6.992 -24.279 -13.034 1.00 95.50 192 GLU A CA 1
ATOM 1482 C C . GLU A 1 192 ? -6.194 -23.956 -11.764 1.00 95.50 192 GLU A C 1
ATOM 1484 O O . GLU A 1 192 ? -5.719 -24.863 -11.084 1.00 95.50 192 GLU A O 1
ATOM 1489 N N . VAL A 1 193 ? -6.011 -22.676 -11.429 1.00 95.69 193 VAL A N 1
ATOM 1490 C CA . VAL A 1 193 ? -5.138 -22.270 -10.322 1.00 95.69 193 VAL A CA 1
ATOM 1491 C C . VAL A 1 193 ? -5.717 -21.087 -9.559 1.00 95.69 193 VAL A C 1
ATOM 1493 O O . VAL A 1 193 ? -6.243 -20.135 -10.140 1.00 95.69 193 VAL A O 1
ATOM 1496 N N . LYS A 1 194 ? -5.605 -21.154 -8.229 1.00 96.44 194 LYS A N 1
ATOM 1497 C CA . LYS A 1 194 ? -6.012 -20.081 -7.318 1.00 96.44 194 LYS A CA 1
ATOM 1498 C C . LYS A 1 194 ? -5.260 -18.785 -7.635 1.00 96.44 194 LYS A C 1
ATOM 1500 O O . LYS A 1 194 ? -4.175 -18.804 -8.216 1.00 96.44 194 LYS A O 1
ATOM 1505 N N . GLY A 1 195 ? -5.839 -17.659 -7.225 1.00 95.88 195 GLY A N 1
ATOM 1506 C CA . GLY A 1 195 ? -5.129 -16.386 -7.257 1.00 95.88 195 GLY A CA 1
ATOM 1507 C C . GLY A 1 195 ? -3.907 -16.423 -6.345 1.00 95.88 195 GLY A C 1
ATOM 1508 O O . GLY A 1 195 ? -3.772 -17.297 -5.484 1.00 95.88 195 GLY A O 1
ATOM 1509 N N . ARG A 1 196 ? -3.000 -15.473 -6.560 1.00 97.00 196 ARG A N 1
ATOM 1510 C CA . ARG A 1 196 ? -1.860 -15.270 -5.667 1.00 97.00 196 ARG A CA 1
ATOM 1511 C C . ARG A 1 196 ? -2.285 -14.298 -4.563 1.00 97.00 196 ARG A C 1
ATOM 1513 O O . ARG A 1 196 ? -2.659 -13.177 -4.914 1.00 97.00 196 ARG A O 1
ATOM 1520 N N . PRO A 1 197 ? -2.166 -14.674 -3.280 1.00 98.38 197 PRO A N 1
ATOM 1521 C CA . PRO A 1 197 ? -2.359 -13.737 -2.186 1.00 98.38 197 PRO A CA 1
ATOM 1522 C C . PRO A 1 197 ? -1.304 -12.633 -2.201 1.00 98.38 197 PRO A C 1
ATOM 1524 O O . PRO A 1 197 ? -0.148 -12.882 -2.553 1.00 98.38 197 PRO A O 1
ATOM 1527 N N . GLY A 1 198 ? -1.698 -11.425 -1.822 1.00 98.38 198 GLY A N 1
ATOM 1528 C CA . GLY A 1 198 ? -0.800 -10.280 -1.760 1.00 98.38 198 GLY A CA 1
ATOM 1529 C C . GLY A 1 198 ? -1.544 -8.956 -1.646 1.00 98.38 198 GLY A C 1
ATOM 1530 O O . GLY A 1 198 ? -2.741 -8.921 -1.358 1.00 98.38 198 GLY A O 1
ATOM 1531 N N . LEU A 1 199 ? -0.831 -7.871 -1.936 1.00 98.50 199 LEU A N 1
ATOM 1532 C CA . LEU A 1 199 ? -1.340 -6.507 -1.868 1.00 98.50 199 LEU A CA 1
ATOM 1533 C C . LEU A 1 199 ? -1.900 -5.981 -3.197 1.00 98.50 199 LEU A C 1
ATOM 1535 O O . LEU A 1 199 ? -1.555 -6.451 -4.290 1.00 98.50 199 LEU A O 1
ATOM 1539 N N . ASN A 1 200 ? -2.730 -4.945 -3.099 1.00 98.62 200 ASN A N 1
ATOM 1540 C CA . ASN A 1 200 ? -3.256 -4.167 -4.212 1.00 98.62 200 ASN A CA 1
ATOM 1541 C C . ASN A 1 200 ? -2.215 -3.148 -4.697 1.00 98.62 200 ASN A C 1
ATOM 1543 O O . ASN A 1 200 ? -2.055 -2.064 -4.140 1.00 98.62 200 ASN A O 1
ATOM 1547 N N . ALA A 1 201 ? -1.491 -3.507 -5.752 1.00 97.88 201 ALA A N 1
ATOM 1548 C CA . ALA A 1 201 ? -0.367 -2.717 -6.243 1.00 97.88 201 ALA A CA 1
ATOM 1549 C C . ALA A 1 201 ? -0.761 -1.633 -7.254 1.00 97.88 201 ALA A C 1
ATOM 1551 O O . ALA A 1 201 ? -1.473 -1.907 -8.222 1.00 97.88 201 ALA A O 1
ATOM 1552 N N . LEU A 1 202 ? -0.183 -0.444 -7.106 1.00 97.50 202 LEU A N 1
ATOM 1553 C CA . LEU A 1 202 ? -0.135 0.604 -8.121 1.00 97.50 202 LEU A CA 1
ATOM 1554 C C . LEU A 1 202 ? 1.259 0.624 -8.753 1.00 97.50 202 LEU A C 1
ATOM 1556 O O . LEU A 1 202 ? 2.188 1.235 -8.227 1.00 97.50 202 LEU A O 1
ATOM 1560 N N . ARG A 1 203 ? 1.433 -0.064 -9.884 1.00 96.06 203 ARG A N 1
ATOM 1561 C CA . ARG A 1 203 ? 2.721 -0.061 -10.588 1.00 96.06 203 ARG A CA 1
ATOM 1562 C C . ARG A 1 203 ? 2.943 1.246 -11.332 1.00 96.06 203 ARG A C 1
ATOM 1564 O O . ARG A 1 203 ? 2.024 1.785 -11.950 1.00 96.06 203 ARG A O 1
ATOM 1571 N N . ILE A 1 204 ? 4.199 1.677 -11.349 1.00 92.38 204 ILE A N 1
ATOM 1572 C CA . ILE A 1 204 ? 4.691 2.739 -12.221 1.00 92.38 204 ILE A CA 1
ATOM 1573 C C . ILE A 1 204 ? 5.574 2.098 -13.287 1.00 92.38 204 ILE A C 1
ATOM 1575 O O . ILE A 1 204 ? 6.599 1.493 -12.977 1.00 92.38 204 ILE A O 1
ATOM 1579 N N . ASP A 1 205 ? 5.166 2.235 -14.540 1.00 90.44 205 ASP A N 1
ATOM 1580 C CA . ASP A 1 205 ? 5.983 1.879 -15.688 1.00 90.44 205 ASP A CA 1
ATOM 1581 C C . ASP A 1 205 ? 6.946 3.039 -15.975 1.00 90.44 205 ASP A C 1
ATOM 1583 O O . ASP A 1 205 ? 6.545 4.208 -16.002 1.00 90.44 205 ASP A O 1
ATOM 1587 N N . SER A 1 206 ? 8.221 2.727 -16.199 1.00 88.75 206 SER A N 1
ATOM 1588 C CA . SER A 1 206 ? 9.226 3.707 -16.603 1.00 88.75 206 SER A CA 1
ATOM 1589 C C . SER A 1 206 ? 9.751 3.400 -18.000 1.00 88.75 206 SER A C 1
ATOM 1591 O O . SER A 1 206 ? 9.916 2.250 -18.406 1.00 88.75 206 SER A O 1
ATOM 1593 N N . THR A 1 207 ? 9.986 4.449 -18.777 1.00 89.00 207 THR A N 1
ATOM 1594 C CA . THR A 1 207 ? 10.653 4.368 -20.076 1.00 89.00 207 THR A CA 1
ATOM 1595 C C . THR A 1 207 ? 11.790 5.368 -20.081 1.00 89.00 207 THR A C 1
ATOM 1597 O O . THR A 1 207 ? 11.574 6.564 -19.895 1.00 89.00 207 THR A O 1
ATOM 1600 N N . THR A 1 208 ? 13.011 4.881 -20.278 1.00 93.44 208 THR A N 1
ATOM 1601 C CA . THR A 1 208 ? 14.159 5.756 -20.507 1.00 93.44 208 THR A CA 1
ATOM 1602 C C . THR A 1 208 ? 14.118 6.219 -21.952 1.00 93.44 208 THR A C 1
ATOM 1604 O O . THR A 1 208 ? 14.099 5.399 -22.865 1.00 93.44 208 THR A O 1
ATOM 1607 N N . GLU A 1 209 ? 14.105 7.524 -22.159 1.00 95.06 209 GLU A N 1
ATOM 1608 C CA . GLU A 1 209 ? 14.201 8.150 -23.469 1.00 95.06 209 GLU A CA 1
ATOM 1609 C C . GLU A 1 209 ? 15.593 8.761 -23.623 1.00 95.06 209 GLU A C 1
ATOM 1611 O O . GLU A 1 209 ? 16.062 9.471 -22.731 1.00 95.06 209 GLU A O 1
ATOM 1616 N N . LEU A 1 210 ? 16.258 8.479 -24.745 1.00 95.75 210 LEU A N 1
ATOM 1617 C CA . LEU A 1 210 ? 17.535 9.092 -25.108 1.00 95.75 210 LEU A CA 1
ATOM 1618 C C . LEU A 1 210 ? 17.391 9.941 -26.367 1.00 95.75 210 LEU A C 1
ATOM 1620 O O . LEU A 1 210 ? 16.762 9.522 -27.343 1.00 95.75 210 LEU A O 1
ATOM 1624 N N . ALA A 1 211 ? 18.035 11.106 -26.351 1.00 95.69 211 ALA A N 1
ATOM 1625 C CA . ALA A 1 211 ? 18.211 11.943 -27.526 1.00 95.69 211 ALA A CA 1
ATOM 1626 C C . ALA A 1 211 ? 19.004 11.190 -28.612 1.00 95.69 211 ALA A C 1
ATOM 1628 O O . ALA A 1 211 ? 19.795 10.293 -28.288 1.00 95.69 211 ALA A O 1
ATOM 1629 N N . PRO A 1 212 ? 18.840 11.541 -29.902 1.00 94.62 212 PRO A N 1
ATOM 1630 C CA . PRO A 1 212 ? 19.404 10.760 -31.004 1.00 94.62 212 PRO A CA 1
ATOM 1631 C C . PRO A 1 212 ? 20.909 10.441 -30.889 1.00 94.62 212 PRO A C 1
ATOM 1633 O O . PRO A 1 212 ? 21.263 9.284 -31.122 1.00 94.62 212 PRO A O 1
ATOM 1636 N N . PRO A 1 213 ? 21.799 11.370 -30.469 1.00 95.44 213 PRO A N 1
ATOM 1637 C CA . PRO A 1 213 ? 23.224 11.063 -30.323 1.00 95.44 213 PRO A CA 1
ATOM 1638 C C . PRO A 1 213 ? 23.505 10.003 -29.249 1.00 95.44 213 PRO A C 1
ATOM 1640 O O . PRO A 1 213 ? 24.268 9.067 -29.480 1.00 95.44 213 PRO A O 1
ATOM 1643 N N . GLN A 1 214 ? 22.859 10.107 -28.084 1.00 96.44 214 GLN A N 1
ATOM 1644 C CA . GLN A 1 214 ? 23.015 9.135 -26.998 1.00 96.44 214 GLN A CA 1
ATOM 1645 C C . GLN A 1 214 ? 22.386 7.787 -27.352 1.00 96.44 214 GLN A C 1
ATOM 1647 O O . GLN A 1 214 ? 22.929 6.746 -26.992 1.00 96.44 214 GLN A O 1
ATOM 1652 N N . MET A 1 215 ? 21.275 7.787 -28.092 1.00 95.69 215 MET A N 1
ATOM 1653 C CA . MET A 1 215 ? 20.662 6.555 -28.579 1.00 95.69 215 MET A CA 1
ATOM 1654 C C . MET A 1 215 ? 21.570 5.822 -29.576 1.00 95.69 215 MET A C 1
ATOM 1656 O O . MET A 1 215 ? 21.677 4.598 -29.513 1.00 95.69 215 MET A O 1
ATOM 1660 N N . ALA A 1 216 ? 22.236 6.549 -30.480 1.00 94.75 216 ALA A N 1
ATOM 1661 C CA . ALA A 1 216 ? 23.218 5.969 -31.396 1.00 94.75 216 ALA A CA 1
ATOM 1662 C C . ALA A 1 216 ? 24.391 5.344 -30.625 1.00 94.75 216 ALA A C 1
ATOM 1664 O O . ALA A 1 216 ? 24.693 4.170 -30.825 1.00 94.75 216 ALA A O 1
ATOM 1665 N N . ALA A 1 217 ? 24.952 6.072 -29.653 1.00 95.94 217 ALA A N 1
ATOM 1666 C CA . ALA A 1 217 ? 26.015 5.553 -28.793 1.00 95.94 217 ALA A CA 1
ATOM 1667 C C . ALA A 1 217 ? 25.581 4.300 -28.010 1.00 95.94 217 ALA A C 1
ATOM 1669 O O . ALA A 1 217 ? 26.314 3.314 -27.961 1.00 95.94 217 ALA A O 1
ATOM 1670 N N . LEU A 1 218 ? 24.367 4.290 -27.442 1.00 95.81 218 LEU A N 1
ATOM 1671 C CA . LEU A 1 218 ? 23.825 3.109 -26.765 1.00 95.81 218 LEU A CA 1
ATOM 1672 C C . LEU A 1 218 ? 23.685 1.923 -27.726 1.00 95.81 218 LEU A C 1
ATOM 1674 O O . LEU A 1 218 ? 24.014 0.799 -27.357 1.00 95.81 218 LEU A O 1
ATOM 1678 N N . ARG A 1 219 ? 23.206 2.151 -28.954 1.00 95.62 219 ARG A N 1
ATOM 1679 C CA . ARG A 1 219 ? 23.097 1.103 -29.981 1.00 95.62 219 ARG A CA 1
ATOM 1680 C C . ARG A 1 219 ? 24.460 0.501 -30.311 1.00 95.62 219 ARG A C 1
ATOM 1682 O O . ARG A 1 219 ? 24.554 -0.719 -30.427 1.00 95.62 219 ARG A O 1
ATOM 1689 N N . ASP A 1 220 ? 25.499 1.318 -30.420 1.00 95.69 220 ASP A N 1
ATOM 1690 C CA . ASP A 1 220 ? 26.857 0.836 -30.682 1.00 95.69 220 ASP A CA 1
ATOM 1691 C C . ASP A 1 220 ? 27.406 0.026 -29.504 1.00 95.69 220 ASP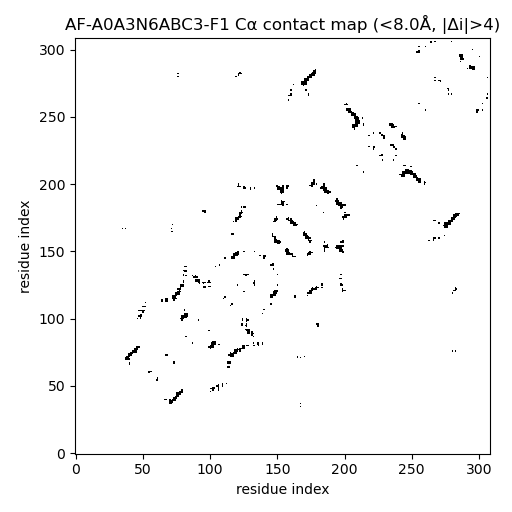 A C 1
ATOM 1693 O O . ASP A 1 220 ? 27.933 -1.067 -29.709 1.00 95.69 220 ASP A O 1
ATOM 1697 N N . ILE A 1 221 ? 27.185 0.487 -28.267 1.00 96.62 221 ILE A N 1
ATOM 1698 C CA . ILE A 1 221 ? 27.534 -0.263 -27.051 1.00 96.62 221 ILE A CA 1
ATOM 1699 C C . ILE A 1 221 ? 26.814 -1.614 -27.025 1.00 96.62 221 ILE A C 1
ATOM 1701 O O . ILE A 1 221 ? 27.452 -2.642 -26.813 1.00 96.62 221 ILE A O 1
ATOM 1705 N N . VAL A 1 222 ? 25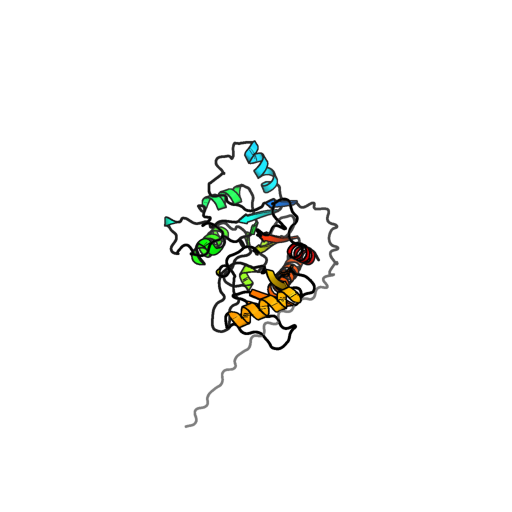.499 -1.632 -27.273 1.00 95.94 222 VAL A N 1
ATOM 1706 C CA . VAL A 1 222 ? 24.695 -2.863 -27.280 1.00 95.94 222 VAL A CA 1
ATOM 1707 C C . VAL A 1 222 ? 25.220 -3.842 -28.327 1.00 95.94 222 VAL A C 1
ATOM 1709 O O . VAL A 1 222 ? 25.373 -5.017 -28.009 1.00 95.94 222 VAL A O 1
ATOM 1712 N N . LYS A 1 223 ? 25.561 -3.381 -29.538 1.00 95.00 223 LYS A N 1
ATOM 1713 C CA . LYS A 1 223 ? 26.195 -4.233 -30.559 1.00 95.00 223 LYS A CA 1
ATOM 1714 C C . LYS A 1 223 ? 27.551 -4.765 -30.096 1.00 95.00 223 LYS A C 1
ATOM 1716 O O . LYS A 1 223 ? 27.817 -5.952 -30.261 1.00 95.00 223 LYS A O 1
ATOM 1721 N N . ALA A 1 224 ? 28.390 -3.912 -29.510 1.00 96.81 224 ALA A N 1
ATOM 1722 C CA . ALA A 1 224 ? 29.740 -4.272 -29.080 1.00 96.81 224 ALA A CA 1
ATOM 1723 C C . ALA A 1 224 ? 29.750 -5.352 -27.987 1.00 96.81 224 ALA A C 1
ATOM 1725 O O . ALA A 1 224 ? 30.645 -6.192 -27.966 1.00 96.81 224 ALA A O 1
ATOM 1726 N N . ILE A 1 225 ? 28.733 -5.378 -27.120 1.00 96.06 225 ILE A N 1
ATOM 1727 C CA . ILE A 1 225 ? 28.561 -6.429 -26.103 1.00 96.06 225 ILE A CA 1
ATOM 1728 C C . ILE A 1 225 ? 27.777 -7.654 -26.614 1.00 96.06 225 ILE A C 1
ATOM 1730 O O . ILE A 1 225 ? 27.363 -8.493 -25.817 1.00 96.06 225 ILE A O 1
ATOM 1734 N N . GLY A 1 226 ? 27.531 -7.757 -27.925 1.00 94.12 226 GLY A N 1
ATOM 1735 C CA . GLY A 1 226 ? 26.804 -8.874 -28.542 1.00 94.12 226 GLY A CA 1
ATOM 1736 C C . GLY A 1 226 ? 25.283 -8.838 -28.348 1.00 94.12 226 GLY A C 1
ATOM 1737 O O . GLY A 1 226 ? 24.599 -9.835 -28.575 1.00 94.12 226 GLY A O 1
ATOM 1738 N N . GLY A 1 227 ? 24.732 -7.705 -27.917 1.00 92.25 227 GLY A N 1
ATOM 1739 C CA . GLY A 1 227 ? 23.299 -7.494 -27.766 1.00 92.25 227 GLY A CA 1
ATOM 1740 C C . GLY A 1 227 ? 22.582 -7.241 -29.095 1.00 92.25 227 GLY A C 1
ATOM 1741 O O . GLY A 1 227 ? 23.161 -6.812 -30.094 1.00 92.25 227 GLY A O 1
ATOM 1742 N N . ARG A 1 228 ? 21.266 -7.481 -29.105 1.00 91.75 228 ARG A N 1
ATOM 1743 C CA . ARG A 1 228 ? 20.419 -7.268 -30.285 1.00 91.75 228 ARG A CA 1
ATOM 1744 C C . ARG A 1 228 ? 20.020 -5.800 -30.419 1.00 91.75 228 ARG A C 1
ATOM 1746 O O . ARG A 1 228 ? 19.376 -5.246 -29.529 1.00 91.75 228 ARG A O 1
ATOM 1753 N N . VAL A 1 229 ? 20.291 -5.215 -31.583 1.00 93.12 229 VAL A N 1
ATOM 1754 C CA . VAL A 1 229 ? 19.801 -3.886 -31.971 1.00 93.12 229 VAL A CA 1
ATOM 1755 C C . VAL A 1 229 ? 18.813 -4.029 -33.132 1.00 93.12 229 VAL A C 1
ATOM 1757 O O . VAL A 1 229 ? 19.171 -4.651 -34.128 1.00 93.12 229 VAL A O 1
ATOM 1760 N N . PRO A 1 230 ? 17.583 -3.492 -33.035 1.00 92.00 230 PRO A N 1
ATOM 1761 C CA . PRO A 1 230 ? 16.644 -3.510 -34.154 1.00 92.00 230 PRO A CA 1
ATOM 1762 C C . PRO A 1 230 ? 17.119 -2.630 -35.317 1.00 92.00 230 PRO A C 1
ATOM 1764 O O . PRO A 1 230 ? 17.662 -1.547 -35.079 1.00 92.00 230 PRO A O 1
ATOM 1767 N N . ASP A 1 231 ? 16.821 -3.049 -36.550 1.00 88.38 231 ASP A N 1
ATOM 1768 C CA . ASP A 1 231 ? 17.206 -2.331 -37.777 1.00 88.38 231 ASP A CA 1
ATOM 1769 C C . ASP A 1 231 ? 16.568 -0.941 -37.875 1.00 88.38 231 ASP A C 1
ATOM 1771 O O . ASP A 1 231 ? 17.185 0.011 -38.348 1.00 88.38 231 ASP A O 1
ATOM 1775 N N . SER A 1 232 ? 15.336 -0.796 -37.376 1.00 89.12 232 SER A N 1
ATOM 1776 C CA . SER A 1 232 ? 14.676 0.506 -37.310 1.00 89.12 232 SER A CA 1
ATOM 1777 C C . SER A 1 232 ? 15.386 1.423 -36.312 1.00 89.12 232 SER A C 1
ATOM 1779 O O . SER A 1 232 ? 15.505 1.104 -35.123 1.00 89.12 232 SER A O 1
ATOM 1781 N N . ALA A 1 233 ? 15.806 2.598 -36.788 1.00 80.19 233 ALA A N 1
ATOM 1782 C CA . ALA A 1 233 ? 16.518 3.605 -36.002 1.00 80.19 233 ALA A CA 1
ATOM 1783 C C . ALA A 1 233 ? 15.691 4.171 -34.831 1.00 80.19 233 ALA A C 1
ATOM 1785 O O . ALA A 1 233 ? 16.265 4.584 -33.825 1.00 80.19 233 ALA A O 1
ATOM 1786 N N . THR A 1 234 ? 14.359 4.144 -34.928 1.00 82.44 234 THR A N 1
ATOM 1787 C CA . THR A 1 234 ? 13.438 4.657 -33.897 1.00 82.44 234 THR A CA 1
ATOM 1788 C C . THR A 1 234 ? 12.925 3.577 -32.948 1.00 82.44 234 THR A C 1
ATOM 1790 O O . THR A 1 234 ? 12.298 3.891 -31.937 1.00 82.44 234 THR A O 1
ATOM 1793 N N . ALA A 1 235 ? 13.179 2.299 -33.247 1.00 90.00 235 ALA A N 1
ATOM 1794 C CA . ALA A 1 235 ? 12.745 1.211 -32.383 1.00 90.00 235 ALA A CA 1
ATOM 1795 C C . ALA A 1 235 ? 13.451 1.267 -31.011 1.00 90.00 235 ALA A C 1
ATOM 1797 O O . ALA A 1 235 ? 14.646 1.575 -30.946 1.00 90.00 235 ALA A O 1
ATOM 1798 N N . PRO A 1 236 ? 12.756 0.935 -29.909 1.00 92.62 236 PRO A N 1
ATOM 1799 C CA . PRO A 1 236 ? 13.394 0.820 -28.606 1.00 92.62 236 PRO A CA 1
ATOM 1800 C C . PRO A 1 236 ? 14.473 -0.268 -28.581 1.00 92.62 236 PRO A C 1
ATOM 1802 O O . PRO A 1 236 ? 14.341 -1.315 -29.216 1.00 92.62 236 PRO A O 1
ATOM 1805 N N . VAL A 1 237 ? 15.529 -0.037 -27.805 1.00 94.00 237 VAL A N 1
ATOM 1806 C CA . VAL A 1 237 ? 16.654 -0.960 -27.618 1.00 94.00 237 VAL A CA 1
ATOM 1807 C C . VAL A 1 237 ? 16.635 -1.499 -26.195 1.00 94.00 237 VAL A C 1
ATOM 1809 O O . VAL A 1 237 ? 16.343 -0.778 -25.242 1.00 94.00 237 VAL A O 1
ATOM 1812 N N . ARG A 1 238 ? 16.940 -2.788 -26.041 1.00 92.25 238 ARG A N 1
ATOM 1813 C CA . ARG A 1 238 ? 17.082 -3.426 -24.730 1.00 92.25 238 ARG A CA 1
ATOM 1814 C C . ARG A 1 238 ? 18.536 -3.340 -24.275 1.00 92.25 238 ARG A C 1
ATOM 1816 O O . 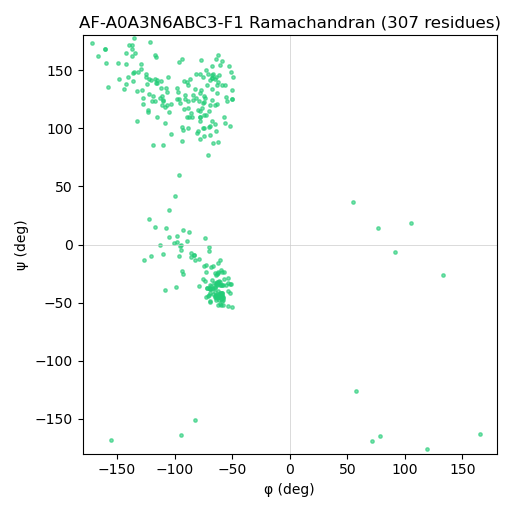ARG A 1 238 ? 19.429 -3.742 -25.014 1.00 92.25 238 ARG A O 1
ATOM 1823 N N . PHE A 1 239 ? 18.755 -2.855 -23.057 1.00 91.19 239 PHE A N 1
ATOM 1824 C CA . PHE A 1 239 ? 20.067 -2.816 -22.412 1.00 91.19 239 PHE A CA 1
ATOM 1825 C C . PHE A 1 239 ? 19.927 -3.346 -20.983 1.00 91.19 239 PHE A C 1
ATOM 1827 O O . PHE A 1 239 ? 19.300 -2.717 -20.131 1.00 91.19 239 PHE A O 1
ATOM 1834 N N . GLY A 1 240 ? 20.418 -4.565 -20.745 1.00 87.62 240 GLY A N 1
ATOM 1835 C CA . GLY A 1 240 ? 20.112 -5.307 -19.520 1.00 87.62 240 GLY A CA 1
ATOM 1836 C C . GLY A 1 240 ? 18.600 -5.512 -19.339 1.00 87.62 240 GLY A C 1
ATOM 1837 O O . GLY A 1 240 ? 17.908 -6.001 -20.237 1.00 87.62 240 GLY A O 1
ATOM 1838 N N . SER A 1 241 ? 18.069 -5.116 -18.180 1.00 84.81 241 SER A N 1
ATOM 1839 C CA . SER A 1 241 ? 16.631 -5.156 -17.878 1.00 84.81 241 SER A CA 1
ATOM 1840 C C . SER A 1 241 ? 15.852 -3.946 -18.413 1.00 84.81 241 SER A C 1
ATOM 1842 O O . SER A 1 241 ? 14.617 -3.979 -18.415 1.00 84.81 241 SER A O 1
ATOM 1844 N N . MET A 1 242 ? 16.536 -2.913 -18.917 1.00 87.69 242 MET A N 1
ATOM 1845 C CA . MET A 1 242 ? 15.929 -1.658 -19.360 1.00 87.69 242 MET A CA 1
ATOM 1846 C C . MET A 1 242 ? 15.468 -1.724 -20.818 1.00 87.69 242 MET A C 1
ATOM 1848 O O . MET A 1 242 ? 16.134 -2.303 -21.679 1.00 87.69 242 MET A O 1
ATOM 1852 N N . THR A 1 243 ? 14.330 -1.089 -21.104 1.00 89.69 243 THR A N 1
ATOM 1853 C CA . THR A 1 243 ? 13.931 -0.720 -22.469 1.00 89.69 243 THR A CA 1
ATOM 1854 C C . THR A 1 243 ? 14.187 0.769 -22.639 1.00 89.69 243 THR A C 1
ATOM 1856 O O . THR A 1 243 ? 13.620 1.575 -21.902 1.00 89.69 243 THR A O 1
ATOM 1859 N N . VAL A 1 244 ? 15.026 1.123 -23.608 1.00 94.38 244 VAL A N 1
ATOM 1860 C CA . VAL A 1 244 ? 15.394 2.506 -23.908 1.00 94.38 244 VAL A CA 1
ATOM 1861 C C . VAL A 1 244 ? 14.789 2.906 -25.248 1.00 94.38 244 VAL A C 1
ATOM 1863 O O . VAL A 1 244 ? 15.060 2.277 -26.270 1.00 94.38 244 VAL A O 1
ATOM 1866 N N . ALA A 1 245 ? 13.945 3.929 -25.246 1.00 94.44 245 ALA A N 1
ATOM 1867 C CA . ALA A 1 245 ? 13.313 4.485 -26.433 1.00 94.44 245 ALA A CA 1
ATOM 1868 C C . ALA A 1 245 ? 14.087 5.705 -26.953 1.00 94.44 245 ALA A C 1
ATOM 1870 O O . ALA A 1 245 ? 14.808 6.376 -26.215 1.00 94.44 245 ALA A O 1
ATOM 1871 N N . THR A 1 246 ? 13.919 6.015 -28.235 1.00 93.81 246 THR A N 1
ATOM 1872 C CA . THR A 1 246 ? 14.391 7.288 -28.792 1.00 93.81 246 THR A CA 1
ATOM 1873 C C . THR A 1 246 ? 13.419 8.402 -28.411 1.00 93.81 246 THR A C 1
ATOM 1875 O O . THR A 1 246 ? 12.215 8.259 -28.612 1.00 93.81 246 THR A O 1
ATOM 1878 N N . GLY A 1 247 ? 13.937 9.510 -27.884 1.00 92.81 247 GLY A N 1
ATOM 1879 C CA . GLY A 1 247 ? 13.168 10.708 -27.545 1.00 92.81 247 GLY A CA 1
ATOM 1880 C C . GLY A 1 247 ? 13.870 11.984 -28.005 1.00 92.81 247 GLY A C 1
ATOM 1881 O O . GLY A 1 247 ? 14.964 11.943 -28.562 1.00 92.81 247 GLY A O 1
ATOM 1882 N N . ALA A 1 248 ? 13.237 13.137 -27.783 1.00 93.12 248 ALA A N 1
ATOM 1883 C CA . ALA A 1 248 ? 13.826 14.434 -28.128 1.00 93.12 248 ALA A CA 1
ATOM 1884 C C . ALA A 1 248 ? 14.960 14.841 -27.168 1.00 93.12 248 ALA A C 1
ATOM 1886 O O . ALA A 1 248 ? 15.910 15.508 -27.570 1.00 93.12 248 ALA A O 1
ATOM 1887 N N . THR A 1 249 ? 14.866 14.433 -25.900 1.00 94.38 249 THR A N 1
ATOM 1888 C CA . THR A 1 249 ? 15.831 14.730 -24.835 1.00 94.38 249 THR A CA 1
ATOM 1889 C C . THR A 1 249 ? 16.099 13.484 -23.993 1.00 94.38 249 THR A C 1
ATOM 1891 O O . THR A 1 249 ? 15.324 12.528 -24.017 1.00 94.38 249 THR A O 1
ATOM 1894 N N . ASN A 1 250 ? 17.201 13.492 -23.239 1.00 94.75 250 ASN A N 1
ATOM 1895 C CA . ASN A 1 250 ? 17.515 12.423 -22.292 1.00 94.75 250 ASN A CA 1
ATOM 1896 C C . ASN A 1 250 ? 16.643 12.577 -21.042 1.00 94.75 250 ASN A C 1
ATOM 1898 O O . ASN A 1 250 ? 16.757 13.583 -20.340 1.00 94.75 250 ASN A O 1
ATOM 1902 N N . ARG A 1 251 ? 15.780 11.601 -20.756 1.00 92.62 251 ARG A N 1
ATOM 1903 C CA . ARG A 1 251 ? 14.903 11.619 -19.575 1.00 92.62 251 ARG A CA 1
ATOM 1904 C C . ARG A 1 251 ? 14.383 10.229 -19.224 1.00 92.62 251 ARG A C 1
ATOM 1906 O O . ARG A 1 251 ? 14.470 9.300 -20.018 1.00 92.62 251 ARG A O 1
ATOM 1913 N N . ILE A 1 252 ? 13.784 10.101 -18.045 1.00 89.56 252 ILE A N 1
ATOM 1914 C CA . ILE A 1 252 ? 12.954 8.946 -17.691 1.00 89.56 252 ILE A CA 1
ATOM 1915 C C . ILE A 1 252 ? 11.510 9.426 -17.619 1.00 89.56 252 ILE A C 1
ATOM 1917 O O . ILE A 1 252 ? 11.197 10.371 -16.897 1.00 89.56 252 ILE A O 1
ATOM 1921 N N . VAL A 1 253 ? 10.639 8.781 -18.387 1.00 89.19 253 VAL A N 1
ATOM 1922 C CA . VAL A 1 253 ? 9.200 9.033 -18.377 1.00 89.19 253 VAL A CA 1
ATOM 1923 C C . VAL A 1 253 ? 8.538 7.987 -17.497 1.00 89.19 253 VAL A C 1
ATOM 1925 O O . VAL A 1 253 ? 8.709 6.791 -17.726 1.00 89.19 253 VAL A O 1
ATOM 1928 N N . TYR A 1 254 ? 7.771 8.443 -16.513 1.00 89.62 254 TYR A N 1
ATOM 1929 C CA . TYR A 1 254 ? 7.019 7.595 -15.593 1.00 89.62 254 TYR A CA 1
ATOM 1930 C C . TYR A 1 254 ? 5.530 7.672 -15.909 1.00 89.62 254 TYR A C 1
ATOM 1932 O O . TYR A 1 254 ? 4.990 8.762 -16.106 1.00 89.62 254 TYR A O 1
ATOM 1940 N N . LYS A 1 255 ? 4.859 6.522 -15.943 1.00 91.94 255 LYS A N 1
ATOM 1941 C CA . LYS A 1 255 ? 3.412 6.422 -16.140 1.00 91.94 255 LYS A CA 1
ATOM 1942 C C . LYS A 1 255 ? 2.835 5.407 -15.173 1.00 91.94 255 LYS A C 1
ATOM 1944 O O . LYS A 1 255 ? 3.428 4.359 -14.947 1.00 91.94 255 LYS A O 1
ATOM 1949 N N . VAL A 1 256 ? 1.659 5.697 -14.630 1.00 95.25 256 VAL A N 1
ATOM 1950 C CA . VAL A 1 256 ? 0.904 4.681 -13.897 1.00 95.25 256 VAL A CA 1
ATOM 1951 C C . VAL A 1 256 ? 0.536 3.549 -14.853 1.00 95.25 256 VAL A C 1
ATOM 1953 O O . VAL A 1 256 ? 0.135 3.791 -15.994 1.00 95.25 256 VAL A O 1
ATOM 1956 N N . ASN A 1 257 ? 0.678 2.310 -14.390 1.00 96.56 257 ASN A N 1
ATOM 1957 C CA . ASN A 1 257 ? 0.307 1.144 -15.168 1.00 96.56 257 ASN A CA 1
ATOM 1958 C C . ASN A 1 257 ? -1.198 1.156 -15.456 1.00 96.56 257 ASN A C 1
ATOM 1960 O O . ASN A 1 257 ? -2.018 1.106 -14.539 1.00 96.56 257 ASN A O 1
ATOM 1964 N N . ALA A 1 258 ? -1.560 1.158 -16.739 1.00 96.56 258 ALA A N 1
ATOM 1965 C CA . ALA A 1 258 ? -2.945 1.340 -17.173 1.00 96.56 258 ALA A CA 1
ATOM 1966 C C . ALA A 1 258 ? -3.912 0.285 -16.606 1.00 96.56 258 ALA A C 1
ATOM 1968 O O . ALA A 1 258 ? -5.052 0.607 -16.291 1.00 96.56 258 ALA A O 1
ATOM 1969 N N . ARG A 1 259 ? -3.462 -0.968 -16.432 1.00 96.50 259 ARG A N 1
ATOM 1970 C CA . ARG A 1 259 ? -4.299 -2.038 -15.862 1.00 96.50 259 ARG A CA 1
ATOM 1971 C C . ARG A 1 259 ? -4.565 -1.822 -14.373 1.00 96.50 259 ARG A C 1
ATOM 1973 O O . ARG A 1 259 ? -5.654 -2.146 -13.903 1.00 96.50 259 ARG A O 1
ATOM 1980 N N . ASP A 1 260 ? -3.577 -1.316 -13.639 1.00 97.44 260 ASP A N 1
ATOM 1981 C CA . ASP A 1 260 ? -3.739 -1.023 -12.215 1.00 97.44 260 ASP A CA 1
ATOM 1982 C C . ASP A 1 260 ? -4.626 0.205 -12.018 1.00 97.44 260 ASP A C 1
ATOM 1984 O O . ASP A 1 260 ? -5.574 0.132 -11.241 1.00 97.44 260 ASP A O 1
ATOM 1988 N N . GLU A 1 261 ? -4.388 1.275 -12.784 1.00 97.50 261 GLU A N 1
ATOM 1989 C CA . GLU A 1 261 ? -5.223 2.483 -12.783 1.00 97.50 261 GLU A CA 1
ATOM 1990 C C . GLU A 1 261 ? -6.694 2.134 -13.037 1.00 97.50 261 GLU A C 1
ATOM 1992 O O . GLU A 1 261 ? -7.563 2.448 -12.230 1.00 97.50 261 GLU A O 1
ATOM 1997 N N . ASP A 1 262 ? -6.974 1.403 -14.113 1.00 97.56 262 ASP A N 1
ATOM 1998 C CA . ASP A 1 262 ? -8.326 0.989 -14.481 1.00 97.56 262 ASP A CA 1
ATOM 1999 C C . ASP A 1 262 ? -8.980 0.077 -13.420 1.00 97.56 262 ASP A C 1
ATOM 2001 O O . ASP A 1 262 ? -10.155 0.251 -13.086 1.00 97.56 262 ASP A O 1
ATOM 2005 N N . ARG A 1 263 ? -8.229 -0.858 -12.814 1.00 97.62 263 ARG A N 1
ATOM 2006 C CA . ARG A 1 263 ? -8.720 -1.656 -11.672 1.00 97.62 263 ARG A CA 1
ATOM 2007 C C . ARG A 1 263 ? -9.103 -0.766 -10.489 1.00 97.62 263 ARG A C 1
ATOM 2009 O O . ARG A 1 263 ? -10.174 -0.972 -9.921 1.00 97.62 263 ARG A O 1
ATOM 2016 N N . ILE A 1 264 ? -8.260 0.189 -10.113 1.00 98.00 264 ILE A N 1
ATOM 2017 C CA . ILE A 1 264 ? -8.488 1.040 -8.940 1.00 98.00 264 ILE A CA 1
ATOM 2018 C C . ILE A 1 264 ? -9.663 1.993 -9.188 1.00 98.00 264 ILE A C 1
ATOM 2020 O O . ILE A 1 264 ? -10.608 2.000 -8.403 1.00 98.00 264 ILE A O 1
ATOM 2024 N N . LEU A 1 265 ? -9.686 2.693 -10.326 1.00 98.12 265 LEU A N 1
ATOM 2025 C CA . LEU A 1 265 ? -10.775 3.607 -10.693 1.00 98.12 265 LEU A CA 1
ATOM 2026 C C . LEU A 1 265 ? -12.126 2.890 -10.842 1.00 98.12 265 LEU A C 1
ATOM 2028 O O . LEU A 1 265 ? -13.179 3.457 -10.550 1.00 98.12 265 LEU A O 1
ATOM 2032 N N . ARG A 1 266 ? -12.144 1.627 -11.288 1.00 97.88 266 ARG A N 1
ATOM 2033 C CA . ARG A 1 266 ? -13.371 0.812 -11.246 1.00 97.88 266 ARG A CA 1
ATOM 2034 C C . ARG A 1 266 ? -13.842 0.540 -9.821 1.00 97.88 266 ARG A C 1
ATOM 2036 O O . ARG A 1 266 ? -15.036 0.660 -9.565 1.00 97.88 266 ARG A O 1
ATOM 2043 N N . ASN A 1 267 ? -12.942 0.165 -8.914 1.00 98.06 267 ASN A N 1
ATOM 2044 C CA . ASN A 1 267 ? -13.315 -0.123 -7.528 1.00 98.06 267 ASN A CA 1
ATOM 2045 C C . ASN A 1 267 ? -13.792 1.134 -6.791 1.00 98.06 267 ASN A C 1
ATOM 2047 O O . ASN A 1 267 ? -14.782 1.049 -6.072 1.00 98.06 267 ASN A O 1
ATOM 2051 N N . ILE A 1 268 ? -13.186 2.297 -7.055 1.00 98.31 268 ILE A N 1
ATOM 2052 C CA . ILE A 1 268 ? -13.652 3.595 -6.536 1.00 98.31 268 ILE A CA 1
ATOM 2053 C C . ILE A 1 268 ? -15.094 3.861 -6.980 1.00 98.31 268 ILE A C 1
ATOM 2055 O O . ILE A 1 268 ? -15.970 4.061 -6.143 1.00 98.31 268 ILE A O 1
ATOM 2059 N N . ARG A 1 269 ? -15.381 3.755 -8.285 1.00 97.81 269 ARG A N 1
ATOM 2060 C CA . ARG A 1 269 ? -16.744 3.938 -8.818 1.00 97.81 269 ARG A CA 1
ATOM 2061 C C . ARG A 1 269 ? -17.755 2.942 -8.243 1.00 97.81 269 ARG A C 1
ATOM 2063 O O . ARG A 1 269 ? -18.915 3.292 -8.054 1.00 97.81 269 ARG A O 1
ATOM 2070 N N . ASN A 1 270 ? -17.338 1.705 -7.979 1.00 97.44 270 ASN A N 1
ATOM 2071 C CA . ASN A 1 270 ? -18.201 0.697 -7.359 1.00 97.44 270 ASN A CA 1
ATOM 2072 C C . ASN A 1 270 ? -18.473 0.991 -5.877 1.00 97.44 270 ASN A C 1
ATOM 2074 O O . ASN A 1 270 ? -19.591 0.756 -5.418 1.00 97.44 270 ASN A O 1
ATOM 2078 N N . ALA A 1 271 ? -17.477 1.497 -5.146 1.00 97.88 271 ALA A N 1
ATOM 2079 C CA . ALA A 1 271 ? -17.606 1.892 -3.746 1.00 97.88 271 ALA A CA 1
ATOM 2080 C C . ALA A 1 271 ? -18.495 3.133 -3.591 1.00 97.88 271 ALA A C 1
ATOM 2082 O O . ALA A 1 271 ? -19.383 3.139 -2.746 1.00 97.88 271 ALA A O 1
ATOM 2083 N N . ALA A 1 272 ? -18.345 4.123 -4.476 1.00 96.94 272 ALA A N 1
ATOM 2084 C CA . ALA A 1 272 ? -19.140 5.355 -4.479 1.00 96.94 272 ALA A CA 1
ATOM 2085 C C . ALA A 1 272 ? -20.648 5.131 -4.716 1.00 96.94 272 ALA A C 1
ATOM 2087 O O . ALA A 1 272 ? -21.455 6.015 -4.466 1.00 96.94 272 ALA A O 1
ATOM 2088 N N . ARG A 1 273 ? -21.053 3.947 -5.200 1.00 97.12 273 ARG A N 1
ATOM 2089 C CA . ARG A 1 273 ? -22.471 3.554 -5.320 1.00 97.12 273 ARG A CA 1
ATOM 2090 C C . ARG A 1 273 ? -23.045 2.936 -4.045 1.00 97.12 273 ARG A C 1
ATOM 2092 O O . ARG A 1 273 ? -24.238 2.661 -3.997 1.00 97.12 273 ARG A O 1
ATOM 2099 N N . GLN A 1 274 ? -22.192 2.613 -3.080 1.00 96.56 274 GLN A N 1
ATOM 2100 C CA . GLN A 1 274 ? -22.524 1.792 -1.918 1.00 96.56 274 GLN A CA 1
ATOM 2101 C C . GLN A 1 274 ? -22.171 2.451 -0.587 1.00 96.56 274 GLN A C 1
ATOM 2103 O O . GLN A 1 274 ? -22.595 1.929 0.440 1.00 96.56 274 GLN A O 1
ATOM 2108 N N . ALA A 1 275 ? -21.376 3.520 -0.605 1.00 97.25 275 ALA A N 1
ATOM 2109 C CA . ALA A 1 275 ? -20.894 4.245 0.558 1.00 97.25 275 ALA A CA 1
ATOM 2110 C C . ALA A 1 275 ? -21.096 5.750 0.368 1.00 97.25 275 ALA A C 1
ATOM 2112 O O . ALA A 1 275 ? -20.995 6.249 -0.753 1.00 97.25 275 ALA A O 1
ATOM 2113 N N . ASP A 1 276 ? -21.333 6.451 1.472 1.00 96.25 276 ASP A N 1
ATOM 2114 C CA . ASP A 1 276 ? -21.472 7.909 1.506 1.00 96.25 276 ASP A CA 1
ATOM 2115 C C . ASP A 1 276 ? -20.105 8.601 1.380 1.00 96.25 276 ASP A C 1
ATOM 2117 O O . ASP A 1 276 ? -19.990 9.690 0.815 1.00 96.25 276 ASP A O 1
ATOM 2121 N N . HIS A 1 277 ? -19.047 7.936 1.859 1.00 95.75 277 HIS A N 1
ATOM 2122 C CA . HIS A 1 277 ? -17.674 8.433 1.830 1.00 95.75 277 HIS A CA 1
ATOM 2123 C C . HIS A 1 277 ? -16.712 7.354 1.322 1.00 95.75 277 HIS A C 1
ATOM 2125 O O . HIS A 1 277 ? -16.731 6.222 1.802 1.00 95.75 277 HIS A O 1
ATOM 2131 N N . VAL A 1 278 ? -15.835 7.696 0.373 1.00 97.50 278 VAL A N 1
ATOM 2132 C CA . VAL A 1 278 ? -14.805 6.785 -0.157 1.00 97.50 278 VAL A CA 1
ATOM 2133 C C . VAL A 1 278 ? -13.418 7.335 0.155 1.00 97.50 278 VAL A C 1
ATOM 2135 O O . VAL A 1 278 ? -13.067 8.440 -0.246 1.00 97.50 278 VAL A O 1
ATOM 2138 N N . ILE A 1 279 ? -12.618 6.528 0.842 1.00 97.94 279 ILE A N 1
ATOM 2139 C CA . ILE A 1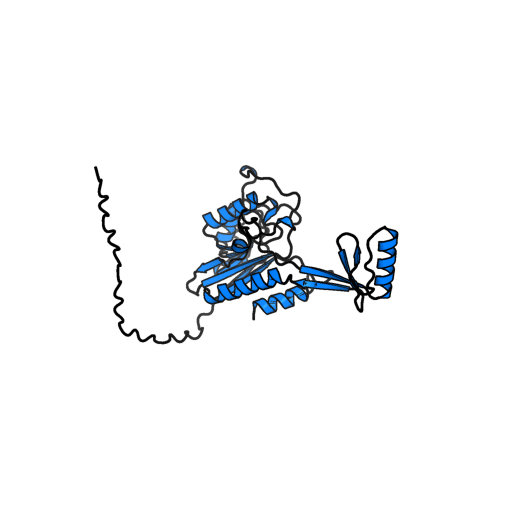 279 ? -11.231 6.790 1.206 1.00 97.94 279 ILE A CA 1
ATOM 2140 C C . ILE A 1 279 ? -10.349 5.918 0.317 1.00 97.94 279 ILE A C 1
ATOM 2142 O O . ILE A 1 279 ? -10.432 4.688 0.343 1.00 97.94 279 ILE A O 1
ATOM 2146 N N . VAL A 1 280 ? -9.477 6.553 -0.459 1.00 97.75 280 VAL A N 1
ATOM 2147 C CA . VAL A 1 280 ? -8.411 5.869 -1.197 1.00 97.75 280 VAL A CA 1
ATOM 2148 C C . VAL A 1 280 ? -7.108 6.136 -0.465 1.00 97.75 280 VAL A C 1
ATOM 2150 O O . VAL A 1 280 ? -6.661 7.280 -0.404 1.00 97.75 280 VAL A O 1
ATOM 2153 N N . TYR A 1 281 ? -6.509 5.089 0.094 1.00 97.19 281 TYR A N 1
ATOM 2154 C CA . TYR A 1 281 ? -5.281 5.194 0.874 1.00 97.19 281 TYR A CA 1
ATOM 2155 C C . TYR A 1 281 ? -4.120 4.568 0.102 1.00 97.19 281 TYR A C 1
ATOM 2157 O O . TYR A 1 281 ? -4.187 3.398 -0.273 1.00 97.19 281 TYR A O 1
ATOM 2165 N N . ALA A 1 282 ? -3.059 5.343 -0.134 1.00 94.44 282 ALA A N 1
ATOM 2166 C CA . ALA A 1 282 ? -1.914 4.937 -0.939 1.00 94.44 282 ALA A CA 1
ATOM 2167 C C . ALA A 1 282 ? -0.598 5.031 -0.157 1.00 94.44 282 ALA A C 1
ATOM 2169 O O . ALA A 1 282 ? -0.151 6.133 0.153 1.00 94.44 282 ALA A O 1
ATOM 2170 N N . HIS A 1 283 ? 0.060 3.896 0.079 1.00 96.06 283 HIS A N 1
ATOM 2171 C CA . HIS A 1 283 ? 1.414 3.860 0.638 1.00 96.06 283 HIS A CA 1
ATOM 2172 C C . HIS A 1 283 ? 2.472 4.034 -0.474 1.00 96.06 283 HIS A C 1
ATOM 2174 O O . HIS A 1 283 ? 2.441 3.339 -1.500 1.00 96.06 283 HIS A O 1
ATOM 2180 N N . SER A 1 284 ? 3.408 4.973 -0.306 1.00 92.62 284 SER A N 1
ATOM 2181 C CA . SER A 1 284 ? 4.425 5.305 -1.313 1.00 92.62 284 SER A CA 1
ATOM 2182 C C . SER A 1 284 ? 5.649 5.988 -0.702 1.00 92.62 284 SER A C 1
ATOM 2184 O O . SER A 1 284 ? 5.516 6.955 0.036 1.00 92.62 284 SER A O 1
ATOM 2186 N N . HIS A 1 285 ? 6.842 5.563 -1.123 1.00 89.62 285 HIS A N 1
ATOM 2187 C CA . HIS A 1 285 ? 8.125 6.207 -0.787 1.00 89.62 285 HIS A CA 1
ATOM 2188 C C . HIS A 1 285 ? 8.622 7.148 -1.896 1.00 89.62 285 HIS A C 1
ATOM 2190 O O . HIS A 1 285 ? 9.750 7.637 -1.856 1.00 89.62 285 HIS A O 1
ATOM 2196 N N . ASP A 1 286 ? 7.803 7.379 -2.923 1.00 79.56 286 ASP A N 1
ATOM 2197 C CA . ASP A 1 286 ? 8.194 8.223 -4.044 1.00 79.56 286 ASP A CA 1
ATOM 2198 C C . ASP A 1 286 ? 8.174 9.702 -3.685 1.00 79.56 286 ASP A C 1
ATOM 2200 O O . ASP A 1 286 ? 7.116 10.322 -3.562 1.00 79.56 286 ASP A O 1
ATOM 2204 N N . ILE A 1 287 ? 9.367 10.280 -3.637 1.00 70.69 287 ILE A N 1
ATOM 2205 C CA . ILE A 1 287 ? 9.597 11.716 -3.529 1.00 70.69 287 ILE A CA 1
ATOM 2206 C C . ILE A 1 287 ? 10.066 12.266 -4.878 1.00 70.69 287 ILE A C 1
ATOM 2208 O O . ILE A 1 287 ? 10.795 11.607 -5.625 1.00 70.69 287 ILE A O 1
ATOM 2212 N N . ALA A 1 288 ? 9.648 13.481 -5.230 1.00 59.47 288 ALA A N 1
ATOM 2213 C CA . ALA A 1 288 ? 10.251 14.167 -6.365 1.00 59.47 288 ALA A CA 1
ATOM 2214 C C . ALA A 1 288 ? 11.590 14.783 -5.917 1.00 59.47 288 ALA A C 1
ATOM 2216 O O . ALA A 1 288 ? 11.623 15.674 -5.089 1.00 59.47 288 ALA A O 1
ATOM 2217 N N . GLY A 1 289 ? 12.728 14.345 -6.451 1.00 56.66 289 GLY A N 1
ATOM 2218 C CA . GLY A 1 289 ? 14.025 14.944 -6.095 1.00 56.66 289 GLY A CA 1
ATOM 2219 C C . GLY A 1 289 ? 14.599 14.487 -4.744 1.00 56.66 289 GLY A C 1
ATOM 2220 O O . GLY A 1 289 ? 14.226 13.447 -4.216 1.00 56.66 289 GLY A O 1
ATOM 2221 N N . ALA A 1 290 ? 15.589 15.226 -4.232 1.00 50.78 290 ALA A N 1
ATOM 2222 C CA . ALA A 1 290 ? 16.515 14.746 -3.196 1.00 50.78 290 ALA A CA 1
ATOM 2223 C C . ALA A 1 290 ? 16.073 14.981 -1.735 1.00 50.78 290 ALA A C 1
ATOM 2225 O O . ALA A 1 290 ? 16.847 14.692 -0.825 1.00 50.78 290 ALA A O 1
ATOM 2226 N N . SER A 1 291 ? 14.881 15.532 -1.478 1.00 53.72 291 SER A N 1
ATOM 2227 C CA . SER A 1 291 ? 14.420 15.833 -0.112 1.00 53.72 291 SER A CA 1
ATOM 2228 C C . SER A 1 291 ? 12.926 15.563 0.094 1.00 53.72 291 SER A C 1
ATOM 2230 O O . SER A 1 291 ? 12.133 15.602 -0.843 1.00 53.72 291 SER A O 1
ATOM 2232 N N . GLY A 1 292 ? 12.534 15.315 1.349 1.00 53.09 292 GLY A N 1
ATOM 2233 C CA . GLY A 1 292 ? 11.159 14.983 1.754 1.00 53.09 292 GLY A CA 1
ATOM 2234 C C . GLY A 1 292 ? 10.148 16.140 1.744 1.00 53.09 292 GLY A C 1
ATOM 2235 O O . GLY A 1 292 ? 9.019 15.946 2.174 1.00 53.09 292 GLY A O 1
ATOM 2236 N N . TYR A 1 293 ? 10.525 17.333 1.265 1.00 57.12 293 TYR A N 1
ATOM 2237 C CA . TYR A 1 293 ? 9.636 18.509 1.179 1.00 57.12 293 TYR A CA 1
ATOM 2238 C C . TYR A 1 293 ? 9.152 18.813 -0.243 1.00 57.12 293 TYR A C 1
ATOM 2240 O O . TYR A 1 293 ? 8.524 19.843 -0.490 1.00 57.12 293 TYR A O 1
ATOM 2248 N N . VAL A 1 294 ? 9.464 17.947 -1.202 1.00 65.62 294 VAL A N 1
ATOM 2249 C CA . VAL A 1 294 ? 9.060 18.143 -2.591 1.00 65.62 294 VAL A CA 1
ATOM 2250 C C . VAL A 1 294 ? 7.712 17.451 -2.818 1.00 65.62 294 VAL A C 1
ATOM 2252 O O . VAL A 1 294 ? 7.492 16.362 -2.286 1.00 65.62 294 VAL A O 1
ATOM 2255 N N . PRO A 1 295 ? 6.785 18.051 -3.591 1.00 72.06 295 PRO A N 1
ATOM 2256 C CA . PRO A 1 295 ? 5.506 17.425 -3.909 1.00 72.06 295 PRO A CA 1
ATOM 2257 C C . PRO A 1 295 ? 5.669 16.016 -4.482 1.00 72.06 295 PRO A C 1
ATOM 2259 O O . PRO A 1 295 ? 6.653 15.718 -5.162 1.00 72.06 295 PRO A O 1
ATOM 2262 N N . ALA A 1 296 ? 4.643 15.184 -4.290 1.00 80.94 296 ALA A N 1
ATOM 2263 C CA . ALA A 1 296 ? 4.565 13.876 -4.929 1.00 80.94 296 ALA A CA 1
ATOM 2264 C C . ALA A 1 296 ? 4.850 13.984 -6.445 1.00 80.94 296 ALA A C 1
ATOM 2266 O O . ALA A 1 296 ? 4.437 14.967 -7.086 1.00 80.94 296 ALA A O 1
ATOM 2267 N N . PRO A 1 297 ? 5.520 12.988 -7.053 1.00 86.25 297 PRO A N 1
ATOM 2268 C CA . PRO A 1 297 ? 5.787 12.988 -8.484 1.00 86.25 297 PRO A CA 1
ATOM 2269 C C . PRO A 1 297 ? 4.539 13.242 -9.332 1.00 86.25 297 PRO A C 1
ATOM 2271 O O . PRO A 1 297 ? 3.420 12.864 -8.985 1.00 86.25 297 PRO A O 1
ATOM 2274 N N . GLU A 1 298 ? 4.728 13.882 -10.485 1.00 89.19 298 GLU A N 1
ATOM 2275 C CA . GLU A 1 298 ? 3.637 14.286 -11.382 1.00 89.19 298 GLU A CA 1
ATOM 2276 C C . GLU A 1 298 ? 2.692 13.140 -11.768 1.00 89.19 298 GLU A C 1
ATOM 2278 O O . GLU A 1 298 ? 1.476 13.333 -11.800 1.00 89.19 298 GLU A O 1
ATOM 2283 N N . HIS A 1 299 ? 3.228 11.944 -12.016 1.00 89.31 299 HIS A N 1
ATOM 2284 C CA . HIS A 1 299 ? 2.421 10.781 -12.375 1.00 89.31 299 HIS A CA 1
ATOM 2285 C C . HIS A 1 299 ? 1.485 10.351 -11.231 1.00 89.31 299 HIS A C 1
ATOM 2287 O O . HIS A 1 299 ? 0.331 10.020 -11.498 1.00 89.31 299 HIS A O 1
ATOM 2293 N N . LEU A 1 300 ? 1.931 10.434 -9.969 1.00 90.81 300 LEU A N 1
ATOM 2294 C CA . LEU A 1 300 ? 1.079 10.171 -8.806 1.00 90.81 300 LEU A CA 1
ATOM 2295 C C . LEU A 1 300 ? 0.045 11.277 -8.617 1.00 90.81 300 LEU A C 1
ATOM 2297 O O . LEU A 1 300 ? -1.127 10.977 -8.430 1.00 90.81 300 LEU A O 1
ATOM 2301 N N . ARG A 1 301 ? 0.436 12.551 -8.746 1.00 90.56 301 ARG A N 1
ATOM 2302 C CA . ARG A 1 301 ? -0.516 13.675 -8.664 1.00 90.56 301 ARG A CA 1
ATOM 2303 C C . ARG A 1 301 ? -1.615 13.573 -9.722 1.00 90.56 301 ARG A C 1
ATOM 2305 O O . ARG A 1 301 ? -2.777 13.822 -9.421 1.00 90.56 301 ARG A O 1
ATOM 2312 N N . THR A 1 302 ? -1.259 13.199 -10.949 1.00 93.06 302 THR A N 1
ATOM 2313 C CA . THR A 1 302 ? -2.220 12.985 -12.042 1.00 93.06 302 THR A CA 1
ATOM 2314 C C . THR A 1 302 ? -3.174 11.836 -11.731 1.00 93.06 302 THR A C 1
ATOM 2316 O O . THR A 1 302 ? -4.374 11.970 -11.942 1.00 93.06 302 THR A O 1
ATOM 2319 N N . PHE A 1 303 ? -2.662 10.726 -11.202 1.00 94.69 303 PHE A N 1
ATOM 2320 C CA . PHE A 1 303 ? -3.492 9.595 -10.795 1.00 94.69 303 PHE A CA 1
ATOM 2321 C C . PHE A 1 303 ? -4.432 9.940 -9.635 1.00 94.69 303 PHE A C 1
ATOM 2323 O O . PHE A 1 303 ? -5.618 9.648 -9.719 1.00 94.69 303 PHE A O 1
ATOM 2330 N N . ILE A 1 304 ? -3.941 10.632 -8.602 1.00 92.62 304 ILE A N 1
ATOM 2331 C CA . ILE A 1 304 ? -4.755 11.062 -7.455 1.00 92.62 304 ILE A CA 1
ATOM 2332 C C . ILE A 1 304 ? -5.917 11.949 -7.909 1.00 92.62 304 ILE A C 1
ATOM 2334 O O . ILE A 1 304 ? -7.031 11.758 -7.441 1.00 92.62 304 ILE A O 1
ATOM 2338 N N . LYS A 1 305 ? -5.692 12.870 -8.856 1.00 94.19 305 LYS A N 1
ATOM 2339 C CA . LYS A 1 305 ? -6.777 13.687 -9.425 1.00 94.19 305 LYS A CA 1
ATOM 2340 C C . LYS A 1 305 ? -7.872 12.828 -10.059 1.00 94.19 305 LYS A C 1
ATOM 2342 O O . LYS A 1 305 ? -9.033 13.026 -9.744 1.00 94.19 305 LYS A O 1
ATOM 2347 N N . LYS A 1 306 ? -7.501 11.808 -10.841 1.00 95.94 306 LYS A N 1
ATOM 2348 C CA . LYS A 1 306 ? -8.472 10.868 -11.429 1.00 95.94 306 LYS A CA 1
ATOM 2349 C C . LYS A 1 306 ? -9.259 10.069 -10.387 1.00 95.94 306 LYS A C 1
ATOM 2351 O O . LYS A 1 306 ? -10.325 9.574 -10.710 1.00 95.94 306 LYS A O 1
ATOM 2356 N N . CYS A 1 307 ? -8.724 9.876 -9.180 1.00 95.62 307 CYS A N 1
ATOM 2357 C CA . CYS A 1 307 ? -9.452 9.212 -8.096 1.00 95.62 307 CYS A CA 1
ATOM 2358 C C . CYS A 1 307 ? -10.534 10.107 -7.469 1.00 95.62 307 CYS A C 1
ATOM 2360 O O . CYS A 1 307 ? -11.394 9.579 -6.767 1.00 95.62 307 CYS A O 1
ATOM 2362 N N . LEU A 1 308 ? -10.453 11.428 -7.665 1.00 89.75 308 LEU A N 1
ATOM 2363 C CA . LEU A 1 308 ? -11.409 12.415 -7.153 1.00 89.75 308 LEU A CA 1
ATOM 2364 C C . LEU A 1 308 ? -12.518 12.749 -8.166 1.00 89.75 308 LEU A C 1
ATOM 2366 O O . LEU A 1 308 ? -13.569 13.231 -7.749 1.00 89.75 308 LEU A O 1
ATOM 2370 N N . ASP A 1 309 ? -12.257 12.519 -9.457 1.00 69.81 309 ASP A N 1
ATOM 2371 C CA . ASP A 1 309 ? -13.178 12.733 -10.585 1.00 69.81 309 ASP A CA 1
ATOM 2372 C C . ASP A 1 309 ? -14.167 11.560 -10.768 1.00 69.81 309 ASP A C 1
ATOM 2374 O O . ASP A 1 309 ? -15.346 11.824 -11.104 1.00 69.81 309 ASP A O 1
#

Solvent-accessible surface area (backbone atoms only — not comparable to full-atom values): 17402 Å² total; per-residue (Å²): 141,83,84,82,81,83,80,77,84,81,81,80,83,78,82,77,80,80,77,81,81,67,88,72,77,77,70,77,75,69,76,74,76,88,78,72,88,79,48,72,26,78,55,64,78,43,78,59,65,59,77,60,65,89,43,72,84,37,69,72,58,42,60,64,33,45,58,28,53,70,24,74,43,13,38,35,30,45,43,42,32,35,50,54,75,92,74,57,86,66,56,71,40,91,68,45,51,84,57,76,53,59,15,48,52,63,33,60,52,37,44,44,72,42,33,50,50,37,32,29,37,13,33,29,30,42,33,18,33,27,67,55,37,33,47,46,26,50,52,50,35,55,76,69,74,43,42,64,15,1,42,28,63,19,32,66,55,2,45,35,60,34,74,48,83,45,100,90,44,32,37,26,35,31,17,20,15,57,37,60,47,89,78,36,43,26,28,68,57,54,100,91,43,77,32,37,47,23,24,20,57,44,51,71,47,74,38,39,25,25,20,66,71,58,40,51,54,50,46,52,52,35,47,75,73,72,42,76,65,67,89,52,88,69,54,62,38,64,57,90,94,44,58,37,34,65,36,92,50,74,48,75,49,67,38,65,31,67,71,38,52,52,53,49,55,49,34,51,60,57,39,60,77,75,27,80,38,78,44,77,47,73,36,65,81,69,53,37,74,97,47,96,85,42,64,63,38,66,50,58,52,56,50,54,50,62,72,75,107

pLDDT: mean 88.2, std 18.17, range [32.41, 98.81]

Sequence (309 aa):
MTTSRTRRPTYLLCLTLLLIAGAIQVTETQPAAPQSTWSIAATGDAIMTRQVQCFENDPAFMGLVKPIREADAAVINLELALFRLWEFKGYPQVENGGNWELAPPEVGLDMKWMGFDLYNYATNHTTDYGVEGMVETMRFLDSQNLVHAGAGMTAGEAAQAKYFETNRGRFALIGLAKSFTPMSRAGEPRSEVKGRPGLNALRIDSTTELAPPQMAALRDIVKAIGGRVPDSATAPVRFGSMTVATGATNRIVYKVNARDEDRILRNIRNAARQADHVIVYAHSHDIAGASGYVPAPEHLRTFIKKCLD

Foldseek 3Di:
DDDDDDDDDDDDPPPPDPDPPDPPPPPVPPPDDPPDDAFEAEDEEPLDQDADVVCVVPVVVVVVLVSLQPHQAYEYEDQAFEDDPVVQDFAFDPQALVDHRYHYLVNVVSCVVSNHQEYALAEQNCARRHLRRNVNRVVSCVVVNRWYAFWDQALLRNQAWTWDQGPSWIETEGHEEARYDPLQDWHHADPVGTTHTHGLYWYKDKEWEAELVVLVVVQVVCVVVVHDDDPDSQAWGDDPPHTYGYDNHTDMDIATDPVSLVSNLVNLVVVVVPIPHYHYHYHDPAADDDDPPGDHDPNVVVSVVSSVD

Radius of gyration: 26.61 Å; Cα contacts (8 Å, |Δi|>4): 574; chains: 1; bounding box: 80×80×70 Å

Mean predicted aligned error: 9.03 Å